Protein AF-A0A2G8KBY7-F1 (afdb_monomer)

Radius of gyration: 27.34 Å; Cα contacts (8 Å, |Δi|>4): 65; chains: 1; bounding box: 67×44×98 Å

Mean predicted aligned error: 14.02 Å

pLDDT: mean 73.35, std 23.33, range [25.12, 96.56]

Foldseek 3Di:
DPDAPCNLPPVCPPDDPVRLVPDPVNVVVVVVVVVLVVVLVVCVVPVVVNLVSLLVVLVVSVVSPDALVLLDDPQPCPPPPDDPDDPDPDDDDDDDDDDDDDDDPDDVPVCLPVPDRHPLSVVLVVCCVVCPPNCDPVNSVVSSVSSVVSSVSSSVSSVVVVVVVVVVVVVVVVVVVVVVVVVVVVVVVVVVVVVVPPD

InterPro domains:
  IPR000971 Globin [PF00042] (5-73)
  IPR000971 Globin [PS01033] (1-159)
  IPR009050 Globin-like superfamily [SSF46458] (5-74)
  IPR009050 Globin-like superfamily [SSF46458] (118-160)
  IPR012292 Globin/Protoglobin [G3DSA:1.10.490.10] (2-164)
  IPR013314 Globin, lamprey/hagfish type [PTHR46783] (9-62)
  IPR044399 Myoglobin-like, M family globin domain [cd01040] (5-154)

Sequence (199 aa):
MSEGAQDVFPKFKGKNPDELKKSIGVRSHGLRVLAALNSVVENLDDIECLVDMLQHIAHSHHPRGTSRKHFEVNVIHIKGAGWGGEKEVHAPSKTMGIFRSGRNRVTETFSFFAFHKDLGGVVIATFEEALGKKFTDDAKNAWAKAYGVILGVIKSEYENIEGNANEEKAEDAELAKEEAQTNGEVAKEAEAQKEGTEE

Secondary structure (DSSP, 8-state):
----TTTT-TTTTT--HHHHHH-HHHHHHHHHHHHHHHHHHHTTT-HHHHHHHHHHHHHHHGGGT--GGGG-------TT---S-----PPPP--------------TTSSTTTS-SSHHHHHHHHHHHHHGGGS-HHHHHHHHHHHHHHHHHHHHHHHHHHHHHHHHHHHHHHHHHHHHHHHHHHHHHHHHHHHTT--

Structure (mmCIF, N/CA/C/O backbone):
data_AF-A0A2G8KBY7-F1
#
_entry.id   AF-A0A2G8KBY7-F1
#
loop_
_atom_site.group_PDB
_atom_site.id
_atom_site.type_symbol
_atom_site.label_atom_id
_atom_site.label_alt_id
_atom_site.label_comp_id
_atom_site.label_asym_id
_atom_site.label_entity_id
_atom_site.label_seq_id
_atom_site.pdbx_PDB_ins_code
_atom_site.Cartn_x
_atom_site.Cartn_y
_atom_site.Cartn_z
_atom_site.occupancy
_atom_site.B_iso_or_equiv
_atom_site.auth_seq_id
_atom_site.auth_comp_id
_atom_site.auth_asym_id
_atom_site.auth_atom_id
_atom_site.pdbx_PDB_model_num
ATOM 1 N N . MET A 1 1 ? 22.589 1.901 6.810 1.00 28.31 1 MET A N 1
ATOM 2 C CA . MET A 1 1 ? 21.794 3.079 7.215 1.00 28.31 1 MET A CA 1
ATOM 3 C C . MET A 1 1 ? 20.354 2.611 7.269 1.00 28.31 1 MET A C 1
ATOM 5 O O . MET A 1 1 ? 19.938 1.999 6.298 1.00 28.31 1 MET A O 1
ATOM 9 N N . SER A 1 2 ? 19.638 2.748 8.385 1.00 34.84 2 SER A N 1
ATOM 10 C CA . SER A 1 2 ? 18.209 2.410 8.377 1.00 34.84 2 SER A CA 1
ATOM 11 C C . SER A 1 2 ? 17.481 3.494 7.583 1.00 34.84 2 SER A C 1
ATOM 13 O O . SER A 1 2 ? 17.391 4.622 8.066 1.00 34.84 2 SER A O 1
ATOM 15 N N . GLU A 1 3 ? 17.048 3.173 6.365 1.00 50.03 3 GLU A N 1
ATOM 16 C CA . GLU A 1 3 ? 16.181 4.028 5.545 1.00 50.03 3 GLU A CA 1
ATOM 17 C C . GLU A 1 3 ? 14.924 4.345 6.360 1.00 50.03 3 GLU A C 1
ATOM 19 O O . GLU A 1 3 ? 14.214 3.447 6.818 1.00 50.03 3 GLU A O 1
ATOM 24 N N . GLY A 1 4 ? 14.697 5.624 6.645 1.00 64.94 4 GLY A N 1
ATOM 25 C CA . GLY A 1 4 ? 13.501 6.056 7.351 1.00 64.94 4 GLY A CA 1
ATOM 26 C C . GLY A 1 4 ? 12.360 6.192 6.353 1.00 64.94 4 GLY A C 1
ATOM 27 O O . GLY A 1 4 ? 12.572 6.656 5.240 1.00 64.94 4 GLY A O 1
ATOM 28 N N . ALA A 1 5 ? 11.120 5.898 6.753 1.00 72.00 5 ALA A N 1
ATOM 29 C CA . ALA A 1 5 ? 9.947 6.057 5.882 1.00 72.00 5 ALA A CA 1
ATOM 30 C C . ALA A 1 5 ? 9.802 7.471 5.267 1.00 72.00 5 ALA A C 1
ATOM 32 O O . ALA A 1 5 ? 9.100 7.641 4.278 1.00 72.00 5 ALA A O 1
ATOM 33 N N . GLN A 1 6 ? 10.468 8.494 5.822 1.00 81.12 6 GLN A N 1
ATOM 34 C CA . GLN A 1 6 ? 10.520 9.846 5.253 1.00 81.12 6 GLN A CA 1
ATOM 35 C C . GLN A 1 6 ? 11.413 9.976 4.008 1.00 81.12 6 GLN A C 1
ATOM 37 O O . GLN A 1 6 ? 11.272 10.960 3.285 1.00 81.12 6 GLN A O 1
ATOM 42 N N . ASP A 1 7 ? 12.332 9.042 3.753 1.00 80.81 7 ASP A N 1
ATOM 43 C CA . ASP A 1 7 ? 13.311 9.149 2.665 1.00 80.81 7 ASP A CA 1
ATOM 44 C C . ASP A 1 7 ? 12.650 9.144 1.281 1.00 80.81 7 ASP A C 1
ATOM 46 O O . ASP A 1 7 ? 13.095 9.871 0.393 1.00 80.81 7 ASP A O 1
ATOM 50 N N . VAL A 1 8 ? 11.521 8.444 1.135 1.00 83.44 8 VAL A N 1
ATOM 51 C CA . VAL A 1 8 ? 10.691 8.449 -0.086 1.00 83.44 8 VAL A CA 1
ATOM 52 C C . VAL A 1 8 ? 9.753 9.661 -0.179 1.00 83.44 8 VAL A C 1
ATOM 54 O O . VAL A 1 8 ? 9.022 9.831 -1.153 1.00 83.44 8 VAL A O 1
ATOM 57 N N . PHE A 1 9 ? 9.780 10.554 0.816 1.00 86.81 9 PHE A N 1
ATOM 58 C CA . PHE A 1 9 ? 9.020 11.801 0.827 1.00 86.81 9 PHE A CA 1
ATOM 59 C C . PHE A 1 9 ? 9.952 13.013 0.971 1.00 86.81 9 PHE A C 1
ATOM 61 O O . PHE A 1 9 ? 10.079 13.575 2.065 1.00 86.81 9 PHE A O 1
ATOM 68 N N . PRO A 1 10 ? 10.526 13.527 -0.135 1.00 87.12 10 PRO A N 1
ATOM 69 C CA . PRO A 1 10 ? 11.472 14.646 -0.094 1.00 87.12 10 PRO A CA 1
ATOM 70 C C . PRO A 1 10 ? 10.958 15.880 0.664 1.00 87.12 10 PRO A C 1
ATOM 72 O O . PRO A 1 10 ? 11.711 16.553 1.358 1.00 87.12 10 PRO A O 1
ATOM 75 N N . LYS A 1 11 ? 9.646 16.155 0.598 1.00 86.38 11 LYS A N 1
ATOM 76 C CA . LYS A 1 11 ? 9.004 17.292 1.289 1.00 86.38 11 LYS A CA 1
ATOM 77 C C . LYS A 1 11 ? 8.912 17.134 2.812 1.00 86.38 11 LYS A C 1
ATOM 79 O O . LYS A 1 11 ? 8.564 18.104 3.496 1.00 86.38 11 LYS A O 1
ATOM 84 N N . PHE A 1 12 ? 9.116 15.927 3.333 1.00 86.31 12 PHE A N 1
ATOM 85 C CA . PHE A 1 12 ? 8.956 15.589 4.749 1.00 86.31 12 PHE A CA 1
ATOM 86 C C . PHE A 1 12 ? 10.270 15.200 5.419 1.00 86.31 12 PHE A C 1
ATOM 88 O O . PHE A 1 12 ? 10.330 15.229 6.644 1.00 86.31 12 PHE A O 1
ATOM 95 N N . LYS A 1 13 ? 11.308 14.901 4.633 1.00 86.44 13 LYS A N 1
ATOM 96 C CA . LYS A 1 13 ? 12.629 14.518 5.123 1.00 86.44 13 LYS A CA 1
ATOM 97 C C . LYS A 1 13 ? 13.181 15.531 6.130 1.00 86.44 13 LYS A C 1
ATOM 99 O O . LYS A 1 13 ? 13.256 16.725 5.847 1.00 86.44 13 LYS A O 1
ATOM 104 N N . GLY A 1 14 ? 13.561 15.033 7.305 1.00 86.00 14 GLY A N 1
ATOM 105 C CA . GLY A 1 14 ? 14.186 15.818 8.372 1.00 86.00 14 GLY A CA 1
ATOM 106 C C . GLY A 1 14 ? 13.215 16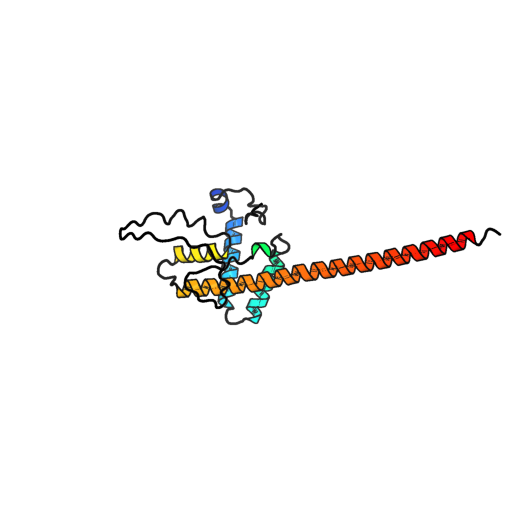.637 9.225 1.00 86.00 14 GLY A C 1
ATOM 107 O O . GLY A 1 14 ? 13.660 17.301 10.157 1.00 86.00 14 GLY A O 1
ATOM 108 N N . LYS A 1 15 ? 11.904 16.582 8.953 1.00 86.50 15 LYS A N 1
ATOM 109 C CA . LYS A 1 15 ? 10.897 17.237 9.797 1.00 86.50 15 LYS A CA 1
ATOM 110 C C . LYS A 1 15 ? 10.636 16.425 11.056 1.00 86.50 15 LYS A C 1
ATOM 112 O O . LYS A 1 15 ? 10.540 15.193 11.013 1.00 86.50 15 LYS A O 1
ATOM 117 N N . ASN A 1 16 ? 10.463 17.123 12.172 1.00 89.56 16 ASN A N 1
ATOM 118 C CA . ASN A 1 16 ? 10.108 16.498 13.440 1.00 89.56 16 ASN A CA 1
ATOM 119 C C . ASN A 1 16 ? 8.600 16.144 13.498 1.00 89.56 16 ASN A C 1
ATOM 121 O O . ASN A 1 16 ? 7.810 16.626 12.676 1.00 89.56 16 ASN A O 1
ATOM 125 N N . PRO A 1 17 ? 8.157 15.316 14.466 1.00 85.06 17 PRO A N 1
ATOM 126 C CA . PRO A 1 17 ? 6.760 14.887 14.559 1.00 85.06 17 PRO A CA 1
ATOM 127 C C . PRO A 1 17 ? 5.731 16.025 14.634 1.00 85.06 17 PRO A C 1
ATOM 129 O O . PRO A 1 17 ? 4.648 15.904 14.061 1.00 85.06 17 PRO A O 1
ATOM 132 N N . ASP A 1 18 ? 6.039 17.139 15.298 1.00 89.19 18 ASP A N 1
ATOM 133 C CA . ASP A 1 18 ? 5.090 18.246 15.468 1.00 89.19 18 ASP A CA 1
ATOM 134 C C . ASP A 1 18 ? 4.955 19.106 14.207 1.00 89.19 18 ASP A C 1
ATOM 136 O O . ASP A 1 18 ? 3.877 19.635 13.921 1.00 89.19 18 ASP A O 1
ATOM 140 N N . GLU A 1 19 ? 6.012 19.189 13.401 1.00 89.75 19 GLU A N 1
ATOM 141 C CA . GLU A 1 19 ? 5.961 19.779 12.061 1.00 89.75 19 GLU A CA 1
ATOM 142 C C . GLU A 1 19 ? 5.166 18.900 11.088 1.00 89.75 19 GLU A C 1
ATOM 144 O O . GLU A 1 19 ? 4.370 19.406 10.290 1.00 89.75 19 GLU A O 1
ATOM 149 N N . LEU A 1 20 ? 5.339 17.576 11.166 1.00 88.75 20 LEU A N 1
ATOM 150 C CA . LEU A 1 20 ? 4.628 16.622 10.312 1.00 88.75 20 LEU A CA 1
ATOM 151 C C . LEU A 1 20 ? 3.121 16.626 10.573 1.00 88.75 20 LEU A C 1
ATOM 153 O O . LEU A 1 20 ? 2.348 16.644 9.616 1.00 88.75 20 LEU A O 1
ATOM 157 N N . LYS A 1 21 ? 2.693 16.694 11.840 1.00 87.62 21 LYS A N 1
ATOM 158 C CA . LYS A 1 21 ? 1.266 16.784 12.214 1.00 87.62 21 LYS A CA 1
ATOM 159 C C . LYS A 1 21 ? 0.562 17.990 11.584 1.00 87.62 21 LYS A C 1
ATOM 161 O O . LYS A 1 21 ? -0.614 17.910 11.237 1.00 87.62 21 LYS A O 1
ATOM 166 N N . LYS A 1 22 ? 1.278 19.105 11.408 1.00 92.06 22 LYS A N 1
ATOM 167 C CA . LYS A 1 22 ? 0.746 20.344 10.811 1.00 92.06 22 LYS A CA 1
ATOM 168 C C . LYS A 1 22 ? 0.784 20.336 9.278 1.00 92.06 22 LYS A C 1
ATOM 170 O O . LYS A 1 22 ? 0.199 21.209 8.640 1.00 92.06 22 LYS A O 1
ATOM 175 N N . SER A 1 23 ? 1.451 19.359 8.665 1.00 91.44 23 SER A N 1
ATOM 176 C CA . SER A 1 23 ? 1.614 19.279 7.215 1.00 91.44 23 SER A CA 1
ATOM 177 C C . SER A 1 23 ? 0.318 18.857 6.520 1.00 91.44 23 SER A C 1
ATOM 179 O O . SER A 1 23 ? -0.149 17.724 6.651 1.00 91.44 23 SER A O 1
ATOM 181 N N . ILE A 1 24 ? -0.219 19.741 5.673 1.00 92.44 24 ILE A N 1
ATOM 182 C CA . ILE A 1 24 ? -1.325 19.410 4.756 1.00 92.44 24 ILE A CA 1
ATOM 183 C C . ILE A 1 24 ? -0.936 18.241 3.841 1.00 92.44 24 ILE A C 1
ATOM 185 O O . ILE A 1 24 ? -1.776 17.399 3.531 1.00 92.44 24 ILE A O 1
ATOM 189 N N . GLY A 1 25 ? 0.337 18.150 3.445 1.00 89.06 25 GLY A N 1
ATOM 190 C CA . GLY A 1 25 ? 0.832 17.065 2.600 1.00 89.06 25 GLY A CA 1
ATOM 191 C C . GLY A 1 25 ? 0.743 15.699 3.282 1.00 89.06 25 GLY A C 1
ATOM 192 O O . GLY A 1 25 ? 0.255 14.755 2.665 1.00 89.06 25 GLY A O 1
ATOM 193 N N . VAL A 1 26 ? 1.148 15.612 4.555 1.00 88.56 26 VAL A N 1
ATOM 194 C CA . VAL A 1 26 ? 1.052 14.372 5.348 1.00 88.56 26 VAL A CA 1
ATOM 195 C C . VAL A 1 26 ? -0.413 13.993 5.534 1.00 88.56 26 VAL A C 1
ATOM 197 O O . VAL A 1 26 ? -0.786 12.862 5.247 1.00 88.56 26 VAL A O 1
ATOM 200 N N . ARG A 1 27 ? -1.269 14.956 5.900 1.00 90.62 27 ARG A N 1
ATOM 201 C CA . ARG A 1 27 ? -2.717 14.730 6.037 1.00 90.62 27 ARG A CA 1
ATOM 202 C C . ARG A 1 27 ? -3.359 14.223 4.745 1.00 90.62 27 ARG A C 1
ATOM 204 O O . ARG A 1 27 ? -4.123 13.267 4.770 1.00 90.62 27 ARG A O 1
ATOM 211 N N . SER A 1 28 ? -3.027 14.839 3.614 1.00 92.38 28 SER A N 1
ATOM 212 C CA . SER A 1 28 ? -3.586 14.469 2.307 1.00 92.38 28 SER A CA 1
ATOM 213 C C . SER A 1 28 ? -3.072 13.116 1.818 1.00 92.38 28 SER A C 1
ATOM 215 O O . SER A 1 28 ? -3.768 12.423 1.082 1.00 92.38 28 SER A O 1
ATOM 217 N N . HIS A 1 29 ? -1.841 12.738 2.169 1.00 90.38 29 HIS A N 1
ATOM 218 C CA . HIS A 1 29 ? -1.334 11.397 1.891 1.00 90.38 29 HIS A CA 1
ATOM 219 C C . HIS A 1 29 ? -1.993 10.357 2.805 1.00 90.38 29 HIS A C 1
ATOM 221 O O . HIS A 1 29 ? -2.492 9.361 2.301 1.00 90.38 29 HIS A O 1
ATOM 227 N N . GLY A 1 30 ? -2.103 10.632 4.109 1.00 90.50 30 GLY A N 1
ATOM 228 C CA . GLY A 1 30 ? -2.796 9.760 5.060 1.00 90.50 30 GLY A CA 1
ATOM 229 C C . GLY A 1 30 ? -4.254 9.497 4.674 1.00 90.50 30 GLY A C 1
ATOM 230 O O . GLY A 1 30 ? -4.698 8.355 4.715 1.00 90.50 30 GLY A O 1
ATOM 231 N N . LEU A 1 31 ? -4.976 10.518 4.195 1.00 92.19 31 LEU A N 1
ATOM 232 C CA . LEU A 1 31 ? -6.333 10.339 3.670 1.00 92.19 31 LEU A CA 1
ATOM 233 C C . LEU A 1 31 ? -6.368 9.393 2.459 1.00 92.19 31 LEU A C 1
ATOM 235 O O . LEU A 1 31 ? -7.232 8.525 2.392 1.00 92.19 31 LEU A O 1
ATOM 239 N N . ARG A 1 32 ? -5.418 9.529 1.524 1.00 93.06 32 ARG A N 1
ATOM 240 C CA . ARG A 1 32 ? -5.305 8.631 0.361 1.00 93.06 32 ARG A CA 1
ATOM 241 C C . ARG A 1 32 ? -4.997 7.192 0.772 1.00 93.06 32 ARG A C 1
ATOM 243 O O . ARG A 1 32 ? -5.553 6.278 0.181 1.00 93.06 32 ARG A O 1
ATOM 250 N N . VAL A 1 33 ? -4.169 6.996 1.799 1.00 91.69 33 VAL A N 1
ATOM 251 C CA . VAL A 1 33 ? -3.878 5.664 2.353 1.00 91.69 33 VAL A CA 1
ATOM 252 C C . VAL A 1 33 ? -5.137 5.030 2.946 1.00 91.69 33 VAL A C 1
ATOM 254 O O . VAL A 1 33 ? -5.450 3.890 2.621 1.00 91.69 33 VAL A O 1
ATOM 257 N N . LEU A 1 34 ? -5.896 5.762 3.768 1.00 92.75 34 LEU A N 1
ATOM 258 C CA . LEU A 1 34 ? -7.137 5.237 4.350 1.00 92.75 34 LEU A CA 1
ATOM 259 C C . LEU A 1 34 ? -8.211 4.960 3.288 1.00 92.75 34 LEU A C 1
ATOM 261 O O . LEU A 1 34 ? -8.914 3.962 3.394 1.00 92.75 34 LEU A O 1
ATOM 265 N N . ALA A 1 35 ? -8.307 5.792 2.248 1.00 94.25 35 ALA A N 1
ATOM 266 C CA . ALA A 1 35 ? -9.213 5.549 1.125 1.00 94.25 35 ALA A CA 1
ATOM 267 C C . ALA A 1 35 ? -8.832 4.287 0.327 1.00 94.25 35 ALA A C 1
ATOM 269 O O . ALA A 1 35 ? -9.705 3.506 -0.047 1.00 94.25 35 ALA A O 1
ATOM 270 N N . ALA A 1 36 ? -7.535 4.049 0.115 1.00 92.44 36 ALA A N 1
ATOM 271 C CA . ALA A 1 36 ? -7.060 2.820 -0.516 1.00 92.44 36 ALA A CA 1
ATOM 272 C C . ALA A 1 36 ? -7.371 1.583 0.346 1.00 92.44 36 ALA A C 1
ATOM 274 O O . ALA A 1 36 ? -7.858 0.585 -0.174 1.00 92.44 36 ALA A O 1
ATOM 275 N N . LEU A 1 37 ? -7.173 1.659 1.668 1.00 93.56 37 LEU A N 1
ATOM 276 C CA . LEU A 1 37 ? -7.557 0.577 2.585 1.00 93.56 37 LEU A CA 1
ATOM 277 C C . LEU A 1 37 ? -9.069 0.320 2.580 1.00 93.56 37 LEU A C 1
ATOM 279 O O . LEU A 1 37 ? -9.480 -0.835 2.621 1.00 93.56 37 LEU A O 1
ATOM 283 N N . ASN A 1 38 ? -9.889 1.370 2.492 1.00 94.94 38 ASN A N 1
ATOM 284 C CA . ASN A 1 38 ? -11.334 1.223 2.325 1.00 94.94 38 ASN A CA 1
ATOM 285 C C . ASN A 1 38 ? -11.669 0.463 1.037 1.00 94.94 38 ASN A C 1
ATOM 287 O O . ASN A 1 38 ? -12.443 -0.484 1.079 1.00 94.94 38 ASN A O 1
ATOM 291 N N . SER A 1 39 ? -11.013 0.819 -0.070 1.00 94.50 39 SER A N 1
ATOM 292 C CA . SER A 1 39 ? -11.208 0.144 -1.359 1.00 94.50 39 SER A CA 1
ATOM 293 C C . SER A 1 39 ? -10.824 -1.337 -1.278 1.00 94.50 39 SER A C 1
ATOM 295 O O . SER A 1 39 ? -11.521 -2.180 -1.825 1.00 94.50 39 SER A O 1
ATOM 297 N N . VAL A 1 40 ? -9.762 -1.689 -0.544 1.00 93.38 40 VAL A N 1
ATOM 298 C CA . VAL A 1 40 ? -9.413 -3.102 -0.310 1.00 93.38 40 VAL A CA 1
ATOM 299 C C . VAL A 1 40 ? -10.528 -3.838 0.430 1.00 93.38 40 VAL A C 1
ATOM 301 O O . VAL A 1 40 ? -10.886 -4.939 0.031 1.00 93.38 40 VAL A O 1
ATOM 304 N N . VAL A 1 41 ? -11.084 -3.242 1.489 1.00 95.12 41 VAL A N 1
ATOM 305 C CA . VAL A 1 41 ? -12.182 -3.853 2.259 1.00 95.12 41 VAL A CA 1
ATOM 306 C C . VAL A 1 41 ? -13.439 -4.029 1.402 1.00 95.12 41 VAL A C 1
ATOM 308 O O . VAL A 1 41 ? -14.101 -5.058 1.509 1.00 95.12 41 VAL A O 1
ATOM 311 N N . GLU A 1 42 ? -13.751 -3.053 0.550 1.00 95.88 42 GLU A N 1
ATOM 312 C CA . GLU A 1 42 ? -14.914 -3.075 -0.349 1.00 95.88 42 GLU A CA 1
ATOM 313 C C . GLU A 1 42 ? -14.812 -4.117 -1.469 1.00 95.88 42 GLU A C 1
ATOM 315 O O . GLU A 1 42 ? -15.843 -4.482 -2.014 1.00 95.88 42 GLU A O 1
ATOM 320 N N . ASN A 1 43 ? -13.609 -4.604 -1.788 1.00 96.38 43 ASN A N 1
ATOM 321 C CA . ASN A 1 43 ? -13.368 -5.565 -2.871 1.00 96.38 43 ASN A CA 1
ATOM 322 C C . ASN A 1 43 ? -12.848 -6.922 -2.354 1.00 96.38 43 ASN A C 1
ATOM 324 O O . ASN A 1 43 ? -12.201 -7.662 -3.088 1.00 96.38 43 ASN A O 1
ATOM 328 N N . LEU A 1 44 ? -13.083 -7.273 -1.082 1.00 95.25 44 LEU A N 1
ATOM 329 C CA . LEU A 1 44 ? -12.630 -8.563 -0.529 1.00 95.25 44 LEU A CA 1
ATOM 330 C C . LEU A 1 44 ? -13.314 -9.784 -1.170 1.00 95.25 44 LEU A C 1
ATOM 332 O O . LEU A 1 44 ? -12.799 -10.896 -1.048 1.00 95.25 44 LEU A O 1
ATOM 336 N N . ASP A 1 45 ? -14.467 -9.593 -1.807 1.00 96.06 45 ASP A N 1
ATOM 337 C CA . ASP A 1 45 ? -15.237 -10.609 -2.527 1.00 96.06 45 ASP A CA 1
ATOM 338 C C . ASP A 1 45 ? -14.945 -10.656 -4.038 1.00 96.06 45 ASP A C 1
ATOM 340 O O . ASP A 1 45 ? -15.251 -11.665 -4.673 1.00 96.06 45 ASP A O 1
ATOM 344 N N . ASP A 1 46 ? -14.287 -9.634 -4.592 1.00 96.56 46 ASP A N 1
ATOM 345 C CA . ASP A 1 46 ? -13.809 -9.586 -5.977 1.00 96.56 46 ASP A CA 1
ATOM 346 C C . ASP A 1 46 ? -12.274 -9.643 -6.019 1.00 96.56 46 ASP A C 1
ATOM 348 O O . ASP A 1 46 ? -11.563 -8.636 -6.050 1.00 96.56 46 ASP A O 1
ATOM 352 N N . ILE A 1 47 ? -11.750 -10.871 -5.988 1.00 94.19 47 ILE A N 1
ATOM 353 C CA . ILE A 1 47 ? -10.308 -11.131 -5.890 1.00 94.19 47 ILE A CA 1
ATOM 354 C C . ILE A 1 47 ? -9.555 -10.616 -7.124 1.00 94.19 47 ILE A C 1
ATOM 356 O O . ILE A 1 47 ? -8.440 -10.118 -6.979 1.00 94.19 47 ILE A O 1
ATOM 360 N N . GLU A 1 48 ? -10.134 -10.727 -8.321 1.00 95.25 48 GLU A N 1
ATOM 361 C CA . GLU A 1 48 ? -9.482 -10.277 -9.557 1.00 95.25 48 GLU A CA 1
ATOM 362 C C . GLU A 1 48 ? -9.327 -8.754 -9.554 1.00 95.25 48 GLU A C 1
ATOM 364 O O . GLU A 1 48 ? -8.223 -8.247 -9.771 1.00 95.25 48 GLU A O 1
ATOM 369 N N . CYS A 1 49 ? -10.396 -8.029 -9.200 1.00 94.81 49 CYS A N 1
ATOM 370 C CA . CYS A 1 49 ? -10.345 -6.578 -9.044 1.00 94.81 49 CYS A CA 1
ATOM 371 C C . CYS A 1 49 ? -9.370 -6.155 -7.935 1.00 94.81 49 CYS A C 1
ATOM 373 O O . CYS A 1 49 ? -8.582 -5.219 -8.108 1.00 94.81 49 CYS A O 1
ATOM 375 N N . LEU A 1 50 ? -9.376 -6.864 -6.801 1.00 94.88 50 LEU A N 1
ATOM 376 C CA . LEU A 1 50 ? -8.471 -6.585 -5.691 1.00 94.88 50 LEU A CA 1
ATOM 377 C C . LEU A 1 50 ? -7.001 -6.736 -6.102 1.00 94.88 50 LEU A C 1
ATOM 379 O O . LEU A 1 50 ? -6.187 -5.874 -5.765 1.00 94.88 50 LEU A O 1
ATOM 383 N N . VAL A 1 51 ? -6.648 -7.807 -6.816 1.00 96.31 51 VAL A N 1
ATOM 384 C CA . VAL A 1 51 ? -5.272 -8.040 -7.278 1.00 96.31 51 VAL A CA 1
ATOM 385 C C . VAL A 1 51 ? -4.833 -6.942 -8.246 1.00 96.31 51 VAL A C 1
ATOM 387 O O . VAL A 1 51 ? -3.790 -6.335 -7.998 1.00 96.31 51 VAL A O 1
ATOM 390 N N . ASP A 1 52 ? -5.636 -6.618 -9.263 1.00 95.81 52 ASP A N 1
ATOM 391 C CA . ASP A 1 52 ? -5.321 -5.558 -10.238 1.00 95.81 52 ASP A CA 1
ATOM 392 C C . ASP A 1 52 ? -5.104 -4.195 -9.554 1.00 95.81 52 ASP A C 1
ATOM 394 O O . ASP A 1 52 ? -4.098 -3.510 -9.770 1.00 95.81 52 ASP A O 1
ATOM 398 N N . MET A 1 53 ? -5.983 -3.832 -8.615 1.00 95.50 53 MET A N 1
ATOM 399 C CA . MET A 1 53 ? -5.847 -2.601 -7.836 1.00 95.50 53 MET A CA 1
ATOM 400 C C . MET A 1 53 ? -4.548 -2.573 -7.013 1.00 95.50 53 MET A C 1
ATOM 402 O O . MET A 1 53 ? -3.871 -1.541 -6.943 1.00 95.50 53 MET A O 1
ATOM 406 N N . LEU A 1 54 ? -4.184 -3.686 -6.371 1.00 95.06 54 LEU A N 1
ATOM 407 C CA . LEU A 1 54 ? -2.955 -3.789 -5.580 1.00 95.06 54 LEU A CA 1
ATOM 408 C C . LEU A 1 54 ? -1.699 -3.731 -6.463 1.00 95.06 54 LEU A C 1
ATOM 410 O O . LEU A 1 54 ? -0.724 -3.072 -6.090 1.00 95.06 54 LEU A O 1
ATOM 414 N N . GLN A 1 55 ? -1.729 -4.336 -7.650 1.00 95.56 55 GLN A N 1
ATOM 415 C CA . GLN A 1 55 ? -0.657 -4.210 -8.641 1.00 95.56 55 GLN A CA 1
ATOM 416 C C . GLN A 1 55 ? -0.516 -2.758 -9.114 1.00 95.56 55 GLN A C 1
ATOM 418 O O . GLN A 1 55 ? 0.589 -2.208 -9.149 1.00 95.56 55 GLN A O 1
ATOM 423 N N . HIS A 1 56 ? -1.630 -2.064 -9.355 1.00 94.69 56 HIS A N 1
ATOM 424 C CA . HIS A 1 56 ? -1.613 -0.642 -9.693 1.00 94.69 56 HIS A CA 1
ATOM 425 C C . HIS A 1 56 ? -0.973 0.223 -8.588 1.00 94.69 56 HIS A C 1
ATOM 427 O O . HIS A 1 56 ? -0.268 1.204 -8.866 1.00 94.69 56 HIS A O 1
ATOM 433 N N . ILE A 1 57 ? -1.154 -0.139 -7.313 1.00 92.69 57 ILE A N 1
ATOM 434 C CA . ILE A 1 57 ? -0.451 0.520 -6.204 1.00 92.69 57 ILE A CA 1
ATOM 435 C C . ILE A 1 57 ? 1.064 0.342 -6.356 1.00 92.69 57 ILE A C 1
ATOM 437 O O . ILE A 1 57 ? 1.771 1.347 -6.257 1.00 92.69 57 ILE A O 1
ATOM 441 N N . ALA A 1 58 ? 1.566 -0.861 -6.649 1.00 92.38 58 ALA A N 1
ATOM 442 C CA . ALA A 1 58 ? 2.993 -1.086 -6.896 1.00 92.38 58 ALA A CA 1
ATOM 443 C C . ALA A 1 58 ? 3.520 -0.231 -8.062 1.00 92.38 58 ALA A C 1
ATOM 445 O O . ALA A 1 58 ? 4.439 0.567 -7.853 1.00 92.38 58 ALA A O 1
ATOM 446 N N . HIS A 1 59 ? 2.877 -0.284 -9.234 1.00 92.56 59 HIS A N 1
ATOM 447 C CA . HIS A 1 59 ? 3.275 0.503 -10.410 1.00 92.56 59 HIS A CA 1
ATOM 448 C C . HIS A 1 59 ? 3.259 2.008 -10.160 1.00 92.56 59 HIS A C 1
ATOM 450 O O . HIS A 1 59 ? 4.137 2.731 -10.625 1.00 92.56 59 HIS A O 1
ATOM 456 N N . SER A 1 60 ? 2.278 2.512 -9.412 1.00 90.19 60 SER A N 1
ATOM 457 C CA . SER A 1 60 ? 2.220 3.942 -9.123 1.00 90.19 60 SER A CA 1
ATOM 458 C C . SER A 1 60 ? 3.298 4.372 -8.122 1.00 90.19 60 SER A C 1
ATOM 460 O O . SER A 1 60 ? 3.774 5.508 -8.187 1.00 90.19 60 SER A O 1
ATOM 462 N N . HIS A 1 61 ? 3.689 3.502 -7.188 1.00 89.94 61 HIS A N 1
ATOM 463 C CA . HIS 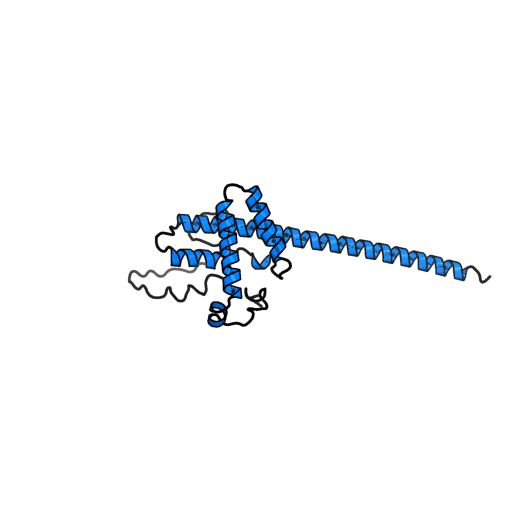A 1 61 ? 4.657 3.821 -6.140 1.00 89.94 61 HIS A CA 1
ATOM 464 C C . HIS A 1 61 ? 6.107 3.640 -6.599 1.00 89.94 61 HIS A C 1
ATOM 466 O O . HIS A 1 61 ? 6.939 4.470 -6.235 1.00 89.94 61 HIS A O 1
ATOM 472 N N . HIS A 1 62 ? 6.399 2.663 -7.460 1.00 89.62 62 HIS A N 1
ATOM 473 C CA . HIS A 1 62 ? 7.760 2.365 -7.914 1.00 89.62 62 HIS A CA 1
ATOM 474 C C . HIS A 1 62 ? 8.515 3.597 -8.471 1.00 89.62 62 HIS A C 1
ATOM 476 O O . HIS A 1 62 ? 9.605 3.897 -7.975 1.00 89.62 62 HIS A O 1
ATOM 482 N N . PRO A 1 63 ? 7.933 4.434 -9.361 1.00 87.62 63 PRO A N 1
ATOM 483 C CA . PRO A 1 63 ? 8.596 5.647 -9.859 1.00 87.62 63 PRO A CA 1
ATOM 484 C C . PRO A 1 63 ? 8.891 6.708 -8.787 1.00 87.62 63 PRO A C 1
ATOM 486 O O . PRO A 1 63 ? 9.623 7.662 -9.040 1.00 87.62 63 PRO A O 1
ATOM 489 N N . ARG A 1 64 ? 8.299 6.592 -7.592 1.00 85.12 64 ARG A N 1
ATOM 490 C CA . ARG A 1 64 ? 8.459 7.541 -6.476 1.00 85.12 64 ARG A CA 1
ATOM 491 C C . ARG A 1 64 ? 9.588 7.137 -5.523 1.00 85.12 64 ARG A C 1
ATOM 493 O O . ARG A 1 64 ? 9.754 7.777 -4.488 1.00 85.12 64 ARG A O 1
ATOM 500 N N . GLY A 1 65 ? 10.362 6.109 -5.875 1.00 82.69 65 GLY A N 1
ATOM 501 C CA . GLY A 1 65 ? 11.542 5.670 -5.130 1.00 82.69 65 GLY A CA 1
ATOM 502 C C . GLY A 1 65 ? 11.252 4.668 -4.014 1.00 82.69 65 GLY A C 1
ATOM 503 O O . GLY A 1 65 ? 12.158 4.332 -3.254 1.00 82.69 65 GLY A O 1
ATOM 504 N N . THR A 1 66 ? 10.018 4.170 -3.903 1.00 84.25 66 THR A N 1
ATOM 505 C CA . THR A 1 66 ? 9.747 2.985 -3.087 1.00 84.25 66 THR A CA 1
ATOM 506 C C . THR A 1 66 ? 10.242 1.742 -3.816 1.00 84.25 66 THR A C 1
ATOM 508 O O . THR A 1 66 ? 10.261 1.673 -5.040 1.00 84.25 66 THR A O 1
ATOM 511 N N . SER A 1 67 ? 10.628 0.742 -3.045 1.00 82.25 67 SER A N 1
ATOM 512 C CA . SER A 1 67 ? 11.187 -0.519 -3.527 1.00 82.25 67 SER A CA 1
ATOM 513 C C . SER A 1 67 ? 10.583 -1.672 -2.746 1.00 82.25 67 SER A C 1
ATOM 515 O O . SER A 1 67 ? 9.990 -1.454 -1.683 1.00 82.25 67 SER A O 1
ATOM 517 N N . ARG A 1 68 ? 10.822 -2.902 -3.205 1.00 82.12 68 ARG A N 1
ATOM 518 C CA . ARG A 1 68 ? 10.424 -4.131 -2.504 1.00 82.12 68 ARG A CA 1
ATOM 519 C C . ARG A 1 68 ? 10.754 -4.112 -1.002 1.00 82.12 68 ARG A C 1
ATOM 521 O O . ARG A 1 68 ? 9.957 -4.568 -0.188 1.00 82.12 68 ARG A O 1
ATOM 528 N N . LYS A 1 69 ? 11.897 -3.525 -0.619 1.00 78.50 69 LYS A N 1
ATOM 529 C CA . LYS A 1 69 ? 12.366 -3.426 0.779 1.00 78.50 69 LYS A CA 1
ATOM 530 C C . LYS A 1 69 ? 11.433 -2.618 1.685 1.00 78.50 69 LYS A C 1
ATOM 532 O O . LYS A 1 69 ? 11.357 -2.886 2.877 1.00 78.50 69 LYS A O 1
ATOM 537 N N . HIS A 1 70 ? 10.695 -1.660 1.127 1.00 76.88 70 HIS A N 1
ATOM 538 C CA . HIS A 1 70 ? 9.734 -0.842 1.873 1.00 76.88 70 HIS A CA 1
ATOM 539 C C . HIS A 1 70 ? 8.466 -1.616 2.258 1.00 76.88 70 HIS A C 1
ATOM 541 O O . HIS A 1 70 ? 7.730 -1.187 3.144 1.00 76.88 70 HIS A O 1
ATOM 547 N N . PHE A 1 71 ? 8.223 -2.752 1.602 1.00 74.50 71 PHE A N 1
ATOM 548 C CA . PHE A 1 71 ? 7.089 -3.642 1.838 1.00 74.50 71 PHE A CA 1
ATOM 549 C C . PHE A 1 71 ? 7.538 -4.983 2.434 1.00 74.50 71 PHE A C 1
ATOM 551 O O . PHE A 1 71 ? 6.771 -5.947 2.440 1.00 74.50 71 PHE A O 1
ATOM 558 N N . GLU A 1 72 ? 8.780 -5.077 2.928 1.00 67.88 72 GLU A N 1
ATOM 559 C CA . GLU A 1 72 ? 9.253 -6.290 3.586 1.00 67.88 72 GLU A CA 1
ATOM 560 C C . GLU A 1 72 ? 8.433 -6.555 4.853 1.00 67.88 72 GLU A C 1
ATOM 562 O O . GLU A 1 72 ? 8.446 -5.805 5.830 1.00 67.88 72 GLU A O 1
ATOM 567 N N . VAL A 1 73 ? 7.691 -7.659 4.801 1.00 55.75 73 VAL A N 1
ATOM 568 C CA . VAL A 1 73 ? 6.858 -8.151 5.888 1.00 55.75 73 VAL A CA 1
ATOM 569 C C . VAL A 1 73 ? 7.774 -8.633 7.013 1.00 55.75 73 VAL A C 1
ATOM 571 O O . VAL A 1 73 ? 8.311 -9.739 6.956 1.00 55.75 73 VAL A O 1
ATOM 574 N N . ASN A 1 74 ? 7.911 -7.856 8.086 1.00 52.28 74 ASN A N 1
ATOM 575 C CA . ASN A 1 74 ? 8.176 -8.476 9.378 1.00 52.28 74 ASN A CA 1
ATOM 576 C C . ASN A 1 74 ? 6.856 -9.127 9.771 1.00 52.28 74 ASN A C 1
ATOM 578 O O . ASN A 1 74 ? 5.919 -8.410 10.109 1.00 52.28 74 ASN A O 1
ATOM 582 N N . VAL A 1 75 ? 6.746 -10.454 9.628 1.00 45.44 75 VAL A N 1
ATOM 583 C CA . VAL A 1 75 ? 5.533 -11.212 9.977 1.00 45.44 75 VAL A CA 1
ATOM 584 C C . VAL A 1 75 ? 5.009 -10.661 11.292 1.00 45.44 75 VAL A C 1
ATOM 586 O O . VAL A 1 75 ? 5.706 -10.764 12.307 1.00 45.44 75 VAL A O 1
ATOM 589 N N . ILE A 1 76 ? 3.827 -10.033 11.247 1.00 51.25 76 ILE A N 1
ATOM 590 C CA . ILE A 1 76 ? 3.158 -9.503 12.430 1.00 51.25 76 ILE A CA 1
ATOM 591 C C . ILE A 1 76 ? 2.859 -10.727 13.289 1.00 51.25 76 ILE A C 1
ATOM 593 O O . ILE A 1 76 ? 1.861 -11.418 13.096 1.00 51.25 76 ILE A O 1
ATOM 597 N N . HIS A 1 77 ? 3.787 -11.053 14.186 1.00 41.66 77 HIS A N 1
ATOM 598 C CA . HIS A 1 77 ? 3.655 -12.146 15.131 1.00 41.66 77 HIS A CA 1
ATOM 599 C C . HIS A 1 77 ? 2.617 -11.720 16.164 1.00 41.66 77 HIS A C 1
ATOM 601 O O . HIS A 1 77 ? 2.950 -11.249 17.252 1.00 41.66 77 HIS A O 1
ATOM 607 N N . ILE A 1 78 ? 1.338 -11.871 15.823 1.00 46.44 78 ILE A N 1
ATOM 608 C CA . ILE A 1 78 ? 0.283 -11.865 16.826 1.00 46.44 78 ILE A CA 1
ATOM 609 C C . ILE A 1 78 ? 0.379 -13.215 17.532 1.00 46.44 78 ILE A C 1
ATOM 611 O O . ILE A 1 78 ? 0.118 -14.264 16.938 1.00 46.44 78 ILE A O 1
ATOM 615 N N . LYS A 1 79 ? 0.830 -13.200 18.792 1.00 39.88 79 LYS A N 1
ATOM 616 C CA . LYS A 1 79 ? 0.893 -14.403 19.634 1.00 39.88 79 LYS A CA 1
ATOM 617 C C . LYS A 1 79 ? -0.459 -15.126 19.572 1.00 39.88 79 LYS A C 1
ATOM 619 O O . LYS A 1 79 ? -1.459 -14.572 20.010 1.00 39.88 79 LYS A O 1
ATOM 624 N N . GLY A 1 80 ? -0.467 -16.352 19.042 1.00 39.62 80 GLY A N 1
ATOM 625 C CA . GLY A 1 80 ? -1.652 -17.217 18.982 1.00 39.62 80 GLY A CA 1
ATOM 626 C C . GLY A 1 80 ? -2.243 -17.452 17.587 1.00 39.62 80 GLY A C 1
ATOM 627 O O . GLY A 1 80 ? -3.076 -18.343 17.441 1.00 39.62 80 GLY A O 1
ATOM 628 N N . ALA A 1 81 ? -1.801 -16.737 16.548 1.00 41.59 81 ALA A N 1
ATOM 629 C CA . ALA A 1 81 ? -2.183 -17.053 15.173 1.00 41.59 81 ALA A CA 1
ATOM 630 C C . ALA A 1 81 ? -1.308 -18.204 14.649 1.00 41.59 81 ALA A C 1
ATOM 632 O O . ALA A 1 81 ? -0.220 -17.978 14.127 1.00 41.59 81 ALA A O 1
ATOM 633 N N . GLY A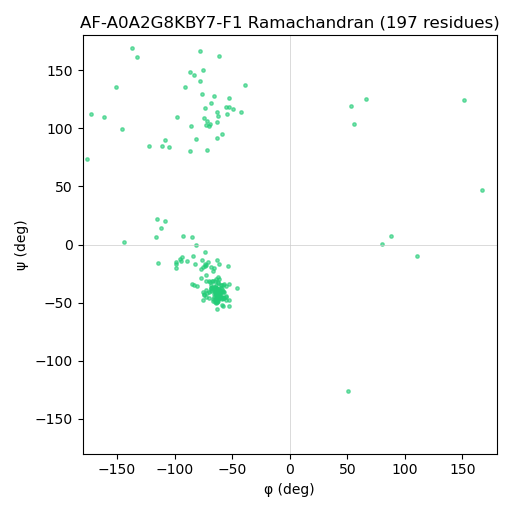 1 82 ? -1.764 -19.446 14.828 1.00 33.94 82 GLY A N 1
ATOM 634 C CA . GLY A 1 82 ? -1.117 -20.635 14.274 1.00 33.94 82 GLY A CA 1
ATOM 635 C C . GLY A 1 82 ? -1.031 -20.563 12.749 1.00 33.94 82 GLY A C 1
ATOM 636 O O . GLY A 1 82 ? -1.977 -20.913 12.050 1.00 33.94 82 GLY A O 1
ATOM 637 N N . TRP A 1 83 ? 0.107 -20.098 12.244 1.00 33.84 83 TRP A N 1
ATOM 638 C CA . TRP A 1 83 ? 0.529 -20.276 10.861 1.00 33.84 83 TRP A CA 1
ATOM 639 C C . TRP A 1 83 ? 1.488 -21.467 10.835 1.00 33.84 83 TRP A C 1
ATOM 641 O O . TRP A 1 83 ? 2.578 -21.409 11.398 1.00 33.84 83 TRP A O 1
ATOM 651 N N . GLY A 1 84 ? 1.041 -22.578 10.244 1.00 35.44 84 GLY A N 1
ATOM 652 C CA . GLY A 1 84 ? 1.827 -23.801 10.106 1.00 35.44 84 GLY A CA 1
ATOM 653 C C . GLY A 1 84 ? 3.053 -23.557 9.231 1.00 35.44 84 GLY A C 1
ATOM 654 O O . GLY A 1 84 ? 2.936 -23.418 8.018 1.00 35.44 84 GLY A O 1
ATOM 655 N N . GLY A 1 85 ? 4.219 -23.474 9.865 1.00 33.31 85 GLY A N 1
ATOM 656 C CA . GLY A 1 85 ? 5.493 -23.211 9.205 1.00 33.31 85 GLY A CA 1
ATOM 657 C C . GLY A 1 85 ? 6.585 -22.853 10.206 1.00 33.31 85 GLY A C 1
ATOM 658 O O . GLY A 1 85 ? 7.287 -21.863 10.023 1.00 33.31 85 GLY A O 1
ATOM 659 N N . GLU A 1 86 ? 6.706 -23.617 11.294 1.00 35.38 86 GLU A N 1
ATOM 660 C CA . GLU A 1 86 ? 7.811 -23.477 12.243 1.00 35.38 86 GLU A CA 1
ATOM 661 C C . GLU A 1 86 ? 9.144 -23.786 11.545 1.00 35.38 86 GLU A C 1
ATOM 663 O O . GLU A 1 86 ? 9.460 -24.930 11.223 1.00 35.38 86 GLU A O 1
ATOM 668 N N . LYS A 1 87 ? 9.975 -22.760 11.356 1.00 35.62 87 LYS A N 1
ATOM 669 C CA . LYS A 1 87 ? 11.419 -22.923 11.525 1.00 35.62 87 LYS A CA 1
ATOM 670 C C . LYS A 1 87 ? 11.795 -22.186 12.798 1.00 35.62 87 LYS A C 1
ATOM 672 O O . LYS A 1 87 ? 12.064 -20.988 12.781 1.00 35.62 87 LYS A O 1
ATOM 677 N N . GLU A 1 88 ? 11.749 -22.917 13.909 1.00 30.69 88 GLU A N 1
ATOM 678 C CA . GLU A 1 88 ? 12.318 -22.490 15.183 1.00 30.69 88 GLU A CA 1
ATOM 679 C C . GLU A 1 88 ? 13.793 -22.129 14.984 1.00 30.69 88 GLU A C 1
ATOM 681 O O . GLU A 1 88 ? 14.639 -22.990 14.739 1.00 30.69 88 GLU A O 1
ATOM 686 N N . VAL A 1 89 ? 14.127 -20.850 15.128 1.00 35.62 89 VAL A N 1
ATOM 687 C CA . VAL A 1 89 ? 15.514 -20.447 15.350 1.00 35.62 89 VAL A CA 1
ATOM 688 C C . VAL A 1 89 ? 15.746 -20.556 16.854 1.00 35.62 89 VAL A C 1
ATOM 690 O O . VAL A 1 89 ? 15.262 -19.736 17.631 1.00 35.62 89 VAL A O 1
ATOM 693 N N . HIS A 1 90 ? 16.415 -21.632 17.269 1.00 27.81 90 HIS A N 1
ATOM 694 C CA . HIS A 1 90 ? 16.751 -21.922 18.663 1.00 27.81 90 HIS A CA 1
ATOM 695 C C . HIS A 1 90 ? 17.474 -20.738 19.330 1.00 27.81 90 HIS A C 1
ATOM 697 O O . HIS A 1 90 ? 18.594 -20.390 18.955 1.00 27.81 90 HIS A O 1
ATOM 703 N N . ALA A 1 91 ? 16.869 -20.166 20.373 1.00 28.12 91 ALA A N 1
ATOM 704 C CA . ALA A 1 91 ? 17.570 -19.323 21.337 1.00 28.12 91 ALA A CA 1
ATOM 705 C C . ALA A 1 91 ? 18.091 -20.199 22.494 1.00 28.12 91 ALA A C 1
ATOM 707 O O . ALA A 1 91 ? 17.351 -21.057 22.986 1.00 28.12 91 ALA A O 1
ATOM 708 N N . PRO A 1 92 ? 19.344 -20.025 22.954 1.00 29.78 92 PRO A N 1
ATOM 709 C CA . PRO A 1 92 ? 19.910 -20.882 23.985 1.00 29.78 92 PRO A CA 1
ATOM 710 C C . PRO A 1 92 ? 19.219 -20.657 25.336 1.00 29.78 92 PRO A C 1
ATOM 712 O O . PRO A 1 92 ? 19.211 -19.562 25.896 1.00 29.78 92 PRO A O 1
ATOM 715 N N . SER A 1 93 ? 18.665 -21.747 25.860 1.00 31.38 93 SER A N 1
ATOM 716 C CA . SER A 1 93 ? 18.075 -21.872 27.191 1.00 31.38 93 SER A CA 1
ATOM 717 C C . SER A 1 93 ? 19.121 -21.713 28.295 1.00 31.38 93 SER A C 1
ATOM 719 O O . SER A 1 93 ? 20.097 -22.464 28.307 1.00 31.38 93 SER A O 1
ATOM 721 N N . LYS A 1 94 ? 18.864 -20.819 29.266 1.00 33.56 94 LYS A N 1
ATOM 722 C CA . LYS A 1 94 ? 19.235 -21.008 30.683 1.00 33.56 94 LYS A CA 1
ATOM 723 C C . LYS A 1 94 ? 18.194 -20.383 31.633 1.00 33.56 94 LYS A C 1
ATOM 725 O O . LYS A 1 94 ? 18.188 -19.186 31.882 1.00 33.56 94 LYS A O 1
ATOM 730 N N . THR A 1 95 ? 17.331 -21.260 32.140 1.00 34.72 95 THR A N 1
ATOM 731 C CA . THR A 1 95 ? 16.981 -21.475 33.561 1.00 34.72 95 THR A CA 1
ATOM 732 C C . THR A 1 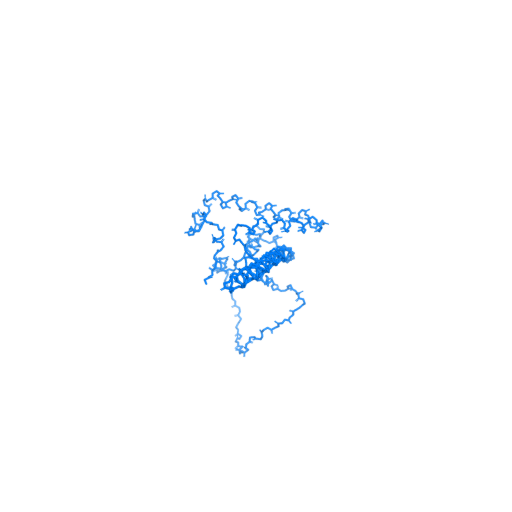95 ? 16.458 -20.318 34.441 1.00 34.72 95 THR A C 1
ATOM 734 O O . THR A 1 95 ? 17.218 -19.546 35.008 1.00 34.72 95 THR A O 1
ATOM 737 N N . MET A 1 96 ? 15.135 -20.364 34.660 1.00 28.39 96 MET A N 1
ATOM 738 C CA . MET A 1 96 ? 14.385 -20.388 35.938 1.00 28.39 96 MET A CA 1
ATOM 739 C C . MET A 1 96 ? 14.622 -19.325 37.035 1.00 28.39 96 MET A C 1
ATOM 741 O O . MET A 1 96 ? 15.640 -19.313 37.719 1.00 28.39 96 MET A O 1
ATOM 745 N N . GLY A 1 97 ? 13.545 -18.593 37.351 1.00 27.48 97 GLY A N 1
ATOM 746 C CA . GLY A 1 97 ? 13.320 -17.903 38.625 1.00 27.48 97 GLY A CA 1
ATOM 747 C C . GLY A 1 97 ? 11.835 -17.563 38.807 1.00 27.48 97 GLY A C 1
ATOM 748 O O . GLY A 1 97 ? 11.292 -16.731 38.089 1.00 27.48 97 GLY A O 1
ATOM 749 N N . ILE A 1 98 ? 11.168 -18.245 39.740 1.00 37.19 98 ILE A N 1
ATOM 750 C CA . ILE A 1 98 ? 9.752 -18.082 40.108 1.00 37.19 98 ILE A CA 1
ATOM 751 C C . ILE A 1 98 ? 9.582 -16.818 40.970 1.00 37.19 98 ILE A C 1
ATOM 753 O O . ILE A 1 98 ? 10.237 -16.718 42.005 1.00 37.19 98 ILE A O 1
ATOM 757 N N . PHE A 1 99 ? 8.641 -15.918 40.642 1.00 26.25 99 PHE A N 1
ATOM 758 C CA . PHE A 1 99 ? 8.045 -15.012 41.640 1.00 26.25 99 PHE A CA 1
ATOM 759 C C . PHE A 1 99 ? 6.601 -14.592 41.296 1.00 26.25 99 PHE A C 1
ATOM 761 O O . PHE A 1 99 ? 6.274 -14.284 40.153 1.00 26.25 99 PHE A O 1
ATOM 768 N N . ARG A 1 100 ? 5.729 -14.617 42.315 1.00 29.64 100 ARG A N 1
ATOM 769 C CA . ARG A 1 100 ? 4.280 -14.327 42.281 1.00 29.64 100 ARG A CA 1
ATOM 770 C C . ARG A 1 100 ? 3.980 -12.829 42.445 1.00 29.64 100 ARG A C 1
ATOM 772 O O . ARG A 1 100 ? 4.583 -12.182 43.287 1.00 29.64 100 ARG A O 1
ATOM 779 N N . SER A 1 101 ? 2.880 -12.412 41.804 1.00 30.50 101 SER A N 1
ATOM 780 C CA . SER A 1 101 ? 1.878 -11.415 42.243 1.00 30.50 101 SER A CA 1
ATOM 781 C C . SER A 1 101 ? 2.274 -9.937 42.390 1.00 30.50 101 SER A C 1
ATOM 783 O O . SER A 1 101 ? 3.056 -9.573 43.258 1.00 30.50 101 SER A O 1
ATOM 785 N N . GLY A 1 102 ? 1.530 -9.061 41.700 1.00 27.53 102 GLY A N 1
ATOM 786 C CA . GLY A 1 102 ? 1.332 -7.671 42.129 1.00 27.53 102 GLY A CA 1
ATOM 787 C C . GLY A 1 102 ? 1.091 -6.679 40.992 1.00 27.53 102 GLY A C 1
ATOM 788 O O . GLY A 1 102 ? 1.902 -6.564 40.086 1.00 27.53 102 GLY A O 1
ATOM 789 N N . ARG A 1 103 ? -0.032 -5.954 41.062 1.00 37.06 103 ARG A N 1
ATOM 790 C CA . ARG A 1 103 ? -0.403 -4.789 40.236 1.00 37.06 103 ARG A CA 1
ATOM 791 C C . ARG A 1 103 ? 0.783 -3.852 39.941 1.00 37.06 103 ARG A C 1
ATOM 793 O O . ARG A 1 103 ? 1.450 -3.438 40.879 1.00 37.06 103 ARG A O 1
ATOM 800 N N . ASN A 1 104 ? 0.905 -3.376 38.699 1.00 30.11 104 ASN A N 1
ATOM 801 C CA . ASN A 1 104 ? 0.731 -1.949 38.394 1.00 30.11 104 ASN A CA 1
ATOM 802 C C . ASN A 1 104 ? 0.742 -1.669 36.883 1.00 30.11 104 ASN A C 1
ATOM 804 O O . ASN A 1 104 ? 1.740 -1.779 36.184 1.00 30.11 104 ASN A O 1
ATOM 808 N N . ARG A 1 105 ? -0.437 -1.258 36.427 1.00 44.53 105 ARG A N 1
ATOM 809 C CA . ARG A 1 105 ? -0.740 -0.544 35.193 1.00 44.53 105 ARG A CA 1
ATOM 810 C C . ARG A 1 105 ? -0.190 0.874 35.352 1.00 44.53 105 ARG A C 1
ATOM 812 O O . ARG A 1 105 ? -0.837 1.588 36.093 1.00 44.53 105 ARG A O 1
ATOM 819 N N . VAL A 1 106 ? 0.961 1.224 34.763 1.00 34.19 106 VAL A N 1
ATOM 820 C CA . VAL A 1 106 ? 1.279 2.503 34.065 1.00 34.19 106 VAL A CA 1
ATOM 821 C C . VAL A 1 106 ? 2.709 2.409 33.469 1.00 34.19 106 VAL A C 1
ATOM 823 O O . VAL A 1 106 ? 3.639 3.011 33.990 1.00 34.19 106 VAL A O 1
ATOM 826 N N . THR A 1 107 ? 2.930 1.652 32.389 1.00 29.67 107 THR A N 1
ATOM 827 C CA . THR A 1 107 ? 4.151 1.796 31.546 1.00 29.67 107 THR A CA 1
ATOM 828 C C . THR A 1 107 ? 3.899 1.579 30.045 1.00 29.67 107 THR A C 1
ATOM 830 O O . THR A 1 107 ? 4.819 1.703 29.240 1.00 29.67 107 THR A O 1
ATOM 833 N N . GLU A 1 108 ? 2.655 1.326 29.622 1.00 32.53 108 GLU A N 1
ATOM 834 C CA . GLU A 1 108 ? 2.326 0.986 28.225 1.00 32.53 108 GLU A CA 1
ATOM 835 C C . GLU A 1 108 ? 2.381 2.159 27.234 1.00 32.53 108 GLU A C 1
ATOM 837 O O . GLU A 1 108 ? 2.292 1.947 26.031 1.00 32.53 108 GLU A O 1
ATOM 842 N N . THR A 1 109 ? 2.585 3.397 27.684 1.00 33.78 109 THR A N 1
ATOM 843 C CA . THR A 1 109 ? 2.609 4.560 26.783 1.00 33.78 109 THR A CA 1
ATOM 844 C C . THR A 1 109 ? 3.950 4.776 26.079 1.00 33.78 109 THR A C 1
ATOM 846 O O . THR A 1 109 ? 3.993 5.462 25.063 1.00 33.78 109 THR A O 1
ATOM 849 N N . PHE A 1 110 ? 5.043 4.162 26.549 1.00 25.12 110 PHE A N 1
ATOM 850 C CA . PHE A 1 110 ? 6.376 4.342 25.949 1.00 25.12 110 PHE A CA 1
ATOM 851 C C . PHE A 1 110 ? 6.766 3.266 24.916 1.00 25.12 110 PHE A C 1
ATOM 853 O O . PHE A 1 110 ? 7.716 3.471 24.166 1.00 25.12 110 PHE A O 1
ATOM 860 N N . SER A 1 111 ? 6.024 2.152 24.819 1.00 31.88 111 SER A N 1
ATOM 861 C CA . SER A 1 111 ? 6.239 1.122 23.777 1.00 31.88 111 SER A CA 1
ATOM 862 C C . SER A 1 111 ? 5.453 1.363 22.484 1.00 31.88 111 SER A C 1
ATOM 864 O O . SER A 1 111 ? 5.790 0.775 21.458 1.00 31.88 111 SER A O 1
ATOM 866 N N . PHE A 1 112 ? 4.466 2.264 22.496 1.00 31.33 112 PHE A N 1
ATOM 867 C CA . PHE A 1 112 ? 3.612 2.559 21.338 1.00 31.33 112 PHE A CA 1
ATOM 868 C C . PHE A 1 112 ? 4.397 3.110 20.130 1.00 31.33 112 PHE A C 1
ATOM 870 O O . PHE A 1 112 ? 4.045 2.861 18.983 1.00 31.33 112 PHE A O 1
ATOM 877 N N . PHE A 1 113 ? 5.515 3.805 20.373 1.00 28.41 113 PHE A N 1
ATOM 878 C CA . PHE A 1 113 ? 6.350 4.393 19.316 1.00 28.41 113 PHE A CA 1
ATOM 879 C C . PHE A 1 113 ? 7.513 3.505 18.843 1.00 28.41 113 PHE A C 1
ATOM 881 O O . PHE A 1 113 ? 8.142 3.822 17.837 1.00 28.41 113 PHE A O 1
ATOM 888 N N . ALA A 1 114 ? 7.814 2.402 19.538 1.00 30.16 114 ALA A N 1
ATOM 889 C CA . ALA A 1 114 ? 8.983 1.565 19.245 1.00 30.16 114 ALA A CA 1
ATOM 890 C C . ALA A 1 114 ? 8.662 0.311 18.409 1.00 30.16 114 ALA A C 1
ATOM 892 O O . ALA A 1 114 ? 9.579 -0.311 17.871 1.00 30.16 114 ALA A O 1
ATOM 893 N N . PHE A 1 115 ? 7.382 -0.069 18.298 1.00 28.75 115 PHE A N 1
ATOM 894 C CA . PHE A 1 115 ? 6.984 -1.365 17.735 1.00 28.75 115 PHE A CA 1
ATOM 895 C C . PHE A 1 115 ? 6.550 -1.329 16.260 1.00 28.75 115 PHE A C 1
ATOM 897 O O . PHE A 1 115 ? 6.550 -2.366 15.603 1.00 28.75 115 PHE A O 1
ATOM 904 N N . HIS A 1 116 ? 6.234 -0.161 15.696 1.00 43.47 116 HIS A N 1
ATOM 905 C CA . HIS A 1 116 ? 5.712 -0.074 14.329 1.00 43.47 116 HIS A CA 1
ATOM 906 C C . HIS A 1 116 ? 6.773 0.439 13.362 1.00 43.47 116 HIS A C 1
ATOM 908 O O . HIS A 1 116 ? 6.869 1.630 13.077 1.00 43.47 116 HIS A O 1
ATOM 914 N N . LYS A 1 117 ? 7.608 -0.488 12.884 1.00 60.94 117 LYS A N 1
ATOM 915 C CA . LYS A 1 117 ? 8.608 -0.209 11.843 1.00 60.94 117 LYS A CA 1
ATOM 916 C C . LYS A 1 117 ? 7.994 -0.106 10.441 1.00 60.94 117 LYS A C 1
ATOM 918 O O . LYS A 1 117 ? 8.658 0.389 9.538 1.00 60.94 117 LYS A O 1
ATOM 923 N N . ASP A 1 118 ? 6.747 -0.539 10.275 1.00 73.56 118 ASP A N 1
ATOM 924 C CA . ASP A 1 118 ? 6.016 -0.580 9.009 1.00 73.56 118 ASP A CA 1
ATOM 925 C C . ASP A 1 118 ? 4.592 -0.003 9.143 1.00 73.56 118 ASP A C 1
ATOM 927 O O . ASP A 1 118 ? 4.044 0.137 10.242 1.00 73.56 118 ASP A O 1
ATOM 931 N N . LEU A 1 119 ? 3.994 0.355 8.002 1.00 79.44 119 LEU A N 1
ATOM 932 C CA . LEU A 1 119 ? 2.670 0.979 7.921 1.00 79.44 119 LEU A CA 1
ATOM 933 C C . LEU A 1 119 ? 1.548 0.074 8.466 1.00 79.44 119 LEU A C 1
ATOM 935 O O . LEU A 1 119 ? 0.595 0.586 9.054 1.00 79.44 119 LEU A O 1
ATOM 939 N N . GLY A 1 120 ? 1.659 -1.248 8.323 1.00 81.12 120 GLY A N 1
ATOM 940 C CA . GLY A 1 120 ? 0.643 -2.202 8.780 1.00 81.12 120 GLY A CA 1
ATOM 941 C C . GLY A 1 120 ? 0.503 -2.213 10.285 1.00 81.12 120 GLY A C 1
ATOM 942 O O . GLY A 1 120 ? -0.605 -2.109 10.814 1.00 81.12 120 GLY A O 1
ATOM 943 N N . GLY A 1 121 ? 1.641 -2.240 10.974 1.00 81.94 121 GLY A N 1
ATOM 944 C CA . GLY A 1 121 ? 1.686 -2.085 12.417 1.00 81.94 121 GLY A CA 1
ATOM 945 C C . GLY A 1 121 ? 1.002 -0.796 12.888 1.00 81.94 121 GLY A C 1
ATOM 946 O O . GLY A 1 121 ? 0.167 -0.845 13.791 1.00 81.94 121 GLY A O 1
ATOM 947 N N . VAL A 1 122 ? 1.309 0.342 12.250 1.00 83.94 122 VAL A N 1
ATOM 948 C CA . VAL A 1 122 ? 0.712 1.644 12.605 1.00 83.94 122 VAL A CA 1
ATOM 949 C C . VAL A 1 122 ? -0.809 1.626 12.435 1.00 83.94 122 VAL A C 1
ATOM 951 O O . VAL A 1 122 ? -1.524 2.128 13.303 1.00 83.94 122 VAL A O 1
ATOM 954 N N . VAL A 1 123 ? -1.320 1.044 11.347 1.00 85.94 123 VAL A N 1
ATOM 955 C CA . VAL A 1 123 ? -2.769 0.952 11.093 1.00 85.94 123 VAL A CA 1
ATOM 956 C C . VAL A 1 123 ? -3.463 0.118 12.171 1.00 85.94 123 VAL A C 1
ATOM 958 O O . VAL A 1 123 ? -4.445 0.579 12.754 1.00 85.94 123 VAL A O 1
ATOM 961 N N . ILE A 1 124 ? -2.932 -1.068 12.492 1.00 88.25 124 ILE A N 1
ATOM 962 C CA . ILE A 1 124 ? -3.507 -1.949 13.522 1.00 88.25 124 ILE A CA 1
ATOM 963 C C . ILE A 1 124 ? -3.524 -1.256 14.888 1.00 88.25 124 ILE A C 1
ATOM 965 O O . ILE A 1 124 ? -4.552 -1.272 15.564 1.00 88.25 124 ILE A O 1
ATOM 969 N N . ALA A 1 125 ? -2.428 -0.606 15.281 1.00 85.62 125 ALA A N 1
ATOM 970 C CA . ALA A 1 125 ? -2.363 0.112 16.553 1.00 85.62 125 ALA A CA 1
ATOM 971 C C . ALA A 1 125 ? -3.316 1.308 16.611 1.00 85.62 125 ALA A C 1
ATOM 973 O O . ALA A 1 125 ? -3.947 1.543 17.639 1.00 85.62 125 ALA A O 1
ATOM 974 N N . THR A 1 126 ? -3.481 2.020 15.494 1.00 89.38 126 THR A N 1
ATOM 975 C CA . THR A 1 126 ? -4.455 3.114 15.385 1.00 89.38 126 THR A CA 1
ATOM 976 C C . THR A 1 126 ? -5.880 2.597 15.593 1.00 89.38 126 THR A C 1
ATOM 978 O O . THR A 1 126 ? -6.673 3.223 16.297 1.00 89.38 126 THR A O 1
ATOM 981 N N . PHE A 1 127 ? -6.222 1.439 15.022 1.00 91.25 127 PHE A N 1
ATOM 982 C CA . PHE A 1 127 ? -7.531 0.816 15.235 1.00 91.25 127 PHE A CA 1
ATOM 983 C C . PHE A 1 127 ? -7.708 0.314 16.663 1.00 91.25 127 PHE A C 1
ATOM 985 O O . PHE A 1 127 ? -8.783 0.488 17.231 1.00 91.25 127 PHE A O 1
ATOM 992 N N . GLU A 1 128 ? -6.669 -0.255 17.270 1.00 90.88 128 GLU A N 1
ATOM 993 C CA . GLU A 1 128 ? -6.703 -0.670 18.671 1.00 90.88 128 GLU A CA 1
ATOM 994 C C . GLU A 1 128 ? -6.945 0.508 19.620 1.00 90.88 128 GLU A C 1
ATOM 996 O O . GLU A 1 128 ? -7.798 0.409 20.503 1.00 90.88 128 GLU A O 1
ATOM 1001 N N . GLU A 1 129 ? -6.276 1.641 19.401 1.00 90.75 129 GLU A N 1
ATOM 1002 C CA . GLU A 1 129 ? -6.505 2.866 20.170 1.00 90.75 129 GLU A CA 1
ATOM 1003 C C . GLU A 1 129 ? -7.933 3.403 19.971 1.00 90.75 129 GLU A C 1
ATOM 1005 O O . GLU A 1 129 ? -8.622 3.720 20.943 1.00 90.75 129 GLU A O 1
ATOM 1010 N N . ALA A 1 130 ? -8.405 3.467 18.722 1.00 93.31 130 ALA A N 1
ATOM 1011 C CA . ALA A 1 130 ? -9.698 4.064 18.384 1.00 93.31 130 ALA A CA 1
ATOM 1012 C C . ALA A 1 130 ? -10.905 3.207 18.804 1.00 93.31 130 ALA A C 1
ATOM 1014 O O . ALA A 1 130 ? -11.936 3.735 19.228 1.00 93.31 130 ALA A O 1
ATOM 1015 N N . LEU A 1 131 ? -10.810 1.885 18.662 1.00 94.06 131 LEU A N 1
ATOM 1016 C CA . LEU A 1 131 ? -11.919 0.955 18.894 1.00 94.06 131 LEU A CA 1
ATOM 1017 C C . LEU A 1 131 ? -11.860 0.306 20.284 1.00 94.06 131 LEU A C 1
ATOM 1019 O O . LEU A 1 131 ? -12.882 -0.190 20.778 1.00 94.06 131 LEU A O 1
ATOM 1023 N N . GLY A 1 132 ? -10.687 0.299 20.925 1.00 93.19 132 GLY A N 1
ATOM 1024 C CA . GLY A 1 132 ? -10.459 -0.314 22.227 1.00 93.19 132 GLY A CA 1
ATOM 1025 C C . GLY A 1 132 ? -10.976 -1.750 22.274 1.00 93.19 132 GLY A C 1
ATOM 1026 O O . GLY A 1 132 ? -10.692 -2.574 21.411 1.00 93.19 132 GLY A O 1
ATOM 1027 N N . LYS A 1 133 ? -11.830 -2.044 23.260 1.00 93.31 133 LYS A N 1
ATOM 1028 C CA . LYS A 1 133 ? -12.400 -3.388 23.475 1.00 93.31 133 LYS A CA 1
ATOM 1029 C C . LYS A 1 133 ? -13.256 -3.922 22.318 1.00 93.31 133 LYS A C 1
ATOM 1031 O O . LYS A 1 133 ? -13.541 -5.114 22.304 1.00 93.31 133 LYS A O 1
ATOM 1036 N N . LYS A 1 134 ? -13.710 -3.068 21.392 1.00 95.38 134 LYS A N 1
ATOM 1037 C CA . LYS A 1 134 ? -14.486 -3.508 20.221 1.00 95.38 134 LYS A CA 1
ATOM 1038 C C . LYS A 1 134 ? -13.601 -4.138 19.144 1.00 95.38 134 LYS A C 1
ATOM 1040 O O . LYS A 1 134 ? -14.116 -4.891 18.325 1.00 95.38 134 LYS A O 1
ATOM 1045 N N . PHE A 1 135 ? -12.298 -3.851 19.147 1.00 94.88 135 PHE A N 1
ATOM 1046 C CA . PHE A 1 135 ? -11.340 -4.497 18.257 1.00 94.88 135 PHE A CA 1
ATOM 1047 C C . PHE A 1 135 ? -10.855 -5.794 18.894 1.00 94.88 135 PHE A C 1
ATOM 1049 O O . PHE A 1 135 ? -9.824 -5.845 19.564 1.00 94.88 135 PHE A O 1
ATOM 1056 N N . THR A 1 136 ? -11.689 -6.822 18.754 1.00 94.62 136 THR A N 1
ATOM 1057 C CA . THR A 1 136 ? -11.451 -8.154 19.311 1.00 94.62 136 THR A CA 1
ATOM 1058 C C . THR A 1 136 ? -10.183 -8.780 18.735 1.00 94.62 136 THR A C 1
ATOM 1060 O O . THR A 1 136 ? -9.704 -8.382 17.672 1.00 94.62 136 THR A O 1
ATOM 1063 N N . ASP A 1 137 ? -9.659 -9.804 19.406 1.00 89.12 137 ASP A N 1
ATOM 1064 C CA . ASP A 1 137 ? -8.487 -10.535 18.914 1.00 89.12 137 ASP A CA 1
ATOM 1065 C C . ASP A 1 137 ? -8.745 -11.168 17.536 1.00 89.12 137 ASP A C 1
ATOM 1067 O O . ASP A 1 137 ? -7.872 -11.145 16.671 1.00 89.12 137 ASP A O 1
ATOM 1071 N N . ASP A 1 138 ? -9.972 -11.631 17.279 1.00 91.38 138 ASP A N 1
ATOM 1072 C CA . ASP A 1 138 ? -10.381 -12.128 15.961 1.00 91.38 138 ASP A CA 1
ATOM 1073 C C . ASP A 1 138 ? -10.310 -11.037 14.888 1.00 91.38 138 ASP A C 1
ATOM 1075 O O . ASP A 1 138 ? -9.778 -11.272 13.802 1.00 91.38 138 ASP A O 1
ATOM 1079 N N . ALA A 1 139 ? -10.783 -9.824 15.194 1.00 91.88 139 ALA A N 1
ATOM 1080 C CA . ALA A 1 139 ? -10.708 -8.698 14.270 1.00 91.88 139 ALA A CA 1
ATOM 1081 C C . ALA A 1 139 ? -9.251 -8.280 14.015 1.00 91.88 139 ALA A C 1
ATOM 1083 O O . ALA A 1 139 ? -8.871 -8.067 12.864 1.00 91.88 139 ALA A O 1
ATOM 1084 N N . LYS A 1 140 ? -8.408 -8.232 15.055 1.00 87.81 140 LYS A N 1
ATOM 1085 C CA . LYS A 1 140 ? -6.964 -7.968 14.924 1.00 87.81 140 LYS A CA 1
ATOM 1086 C C . LYS A 1 140 ? -6.287 -8.993 14.016 1.00 87.81 140 LYS A C 1
ATOM 1088 O O . LYS A 1 140 ? -5.544 -8.621 13.109 1.00 87.81 140 LYS A O 1
ATOM 1093 N N . ASN A 1 141 ? -6.588 -10.274 14.221 1.00 85.81 141 ASN A N 1
ATOM 1094 C CA . ASN A 1 141 ? -6.064 -11.369 13.408 1.00 85.81 141 ASN A CA 1
ATOM 1095 C C . ASN A 1 141 ? -6.545 -11.291 11.953 1.00 85.81 141 ASN A C 1
ATOM 1097 O O . ASN A 1 141 ? -5.754 -11.520 11.038 1.00 85.81 141 ASN A O 1
ATOM 1101 N N . ALA A 1 142 ? -7.815 -10.953 11.720 1.00 89.81 142 ALA A N 1
ATOM 1102 C CA . ALA A 1 142 ? -8.356 -10.766 10.375 1.00 89.81 142 ALA A CA 1
ATOM 1103 C C . ALA A 1 142 ? -7.665 -9.605 9.642 1.00 89.81 142 ALA A C 1
ATOM 1105 O O . ALA A 1 142 ? -7.238 -9.771 8.501 1.00 89.81 142 ALA A O 1
ATOM 1106 N N . TRP A 1 143 ? -7.466 -8.468 10.313 1.00 91.06 143 TRP A N 1
ATOM 1107 C CA . TRP A 1 143 ? -6.748 -7.324 9.747 1.00 91.06 143 TRP A CA 1
ATOM 1108 C C . TRP A 1 143 ? -5.277 -7.626 9.466 1.00 91.06 143 TRP A C 1
ATOM 1110 O O . TRP A 1 143 ? -4.775 -7.240 8.413 1.00 91.06 143 TRP A O 1
ATOM 1120 N N . ALA A 1 144 ? -4.594 -8.362 10.345 1.00 85.12 144 ALA A N 1
ATOM 1121 C CA . ALA A 1 144 ? -3.221 -8.797 10.094 1.00 85.12 144 ALA A CA 1
ATOM 1122 C C . ALA A 1 144 ? -3.122 -9.705 8.857 1.00 85.12 144 ALA A C 1
ATOM 1124 O O . ALA A 1 144 ? -2.207 -9.544 8.051 1.00 85.12 144 ALA A O 1
ATOM 1125 N N . LYS A 1 145 ? -4.086 -10.618 8.666 1.00 85.00 145 LYS A N 1
ATOM 1126 C CA . LYS A 1 145 ? -4.168 -11.459 7.462 1.00 85.00 145 LYS A CA 1
ATOM 1127 C C . LYS A 1 145 ? -4.425 -10.628 6.207 1.00 85.00 145 LYS A C 1
ATOM 1129 O O . LYS A 1 145 ? -3.687 -10.778 5.238 1.00 85.00 145 LYS A O 1
ATOM 1134 N N . ALA A 1 146 ? -5.420 -9.742 6.236 1.00 89.12 146 ALA A N 1
ATOM 1135 C CA . ALA A 1 146 ? -5.740 -8.867 5.110 1.00 89.12 146 ALA A CA 1
ATOM 1136 C C . ALA A 1 146 ? -4.528 -8.013 4.712 1.00 89.12 146 ALA A C 1
ATOM 1138 O O . ALA A 1 146 ? -4.149 -7.973 3.545 1.00 89.12 146 ALA A O 1
ATOM 1139 N N . TYR A 1 147 ? -3.847 -7.412 5.689 1.00 87.75 147 TYR A N 1
ATOM 1140 C CA . TYR A 1 147 ? -2.641 -6.629 5.433 1.00 87.75 147 TYR A CA 1
ATOM 1141 C C . TYR A 1 147 ? -1.483 -7.481 4.894 1.00 87.75 147 TYR A C 1
ATOM 1143 O O . TYR A 1 147 ? -0.748 -7.039 4.014 1.00 87.75 147 TYR A O 1
ATOM 1151 N N . GLY A 1 148 ? -1.346 -8.723 5.367 1.00 86.31 148 GLY A N 1
ATOM 1152 C CA . GLY A 1 148 ? -0.389 -9.687 4.823 1.00 86.31 148 GLY A CA 1
ATOM 1153 C C . GLY A 1 148 ? -0.625 -9.991 3.341 1.00 86.31 148 GLY A C 1
ATOM 1154 O O . GLY A 1 148 ? 0.337 -10.037 2.578 1.00 86.31 148 GLY A O 1
ATOM 1155 N N . VAL A 1 149 ? -1.886 -10.130 2.916 1.00 89.44 149 VAL A N 1
ATOM 1156 C CA . VAL A 1 149 ? -2.250 -10.309 1.498 1.00 89.44 149 VAL A CA 1
ATOM 1157 C C . VAL A 1 149 ? -1.903 -9.062 0.682 1.00 89.44 149 VAL A C 1
ATOM 1159 O O . VAL A 1 149 ? -1.239 -9.188 -0.344 1.00 89.44 149 VAL A O 1
ATOM 1162 N N . ILE A 1 150 ? -2.272 -7.868 1.164 1.00 90.69 150 ILE A N 1
ATOM 1163 C CA . ILE A 1 150 ? -1.940 -6.582 0.521 1.00 90.69 150 ILE A CA 1
ATOM 1164 C C . ILE A 1 150 ? -0.433 -6.485 0.256 1.00 90.69 150 ILE A C 1
ATOM 1166 O O . ILE A 1 150 ? -0.012 -6.231 -0.872 1.00 90.69 150 ILE A O 1
ATOM 1170 N N . LEU A 1 151 ? 0.385 -6.706 1.291 1.00 88.62 151 LEU A N 1
ATOM 1171 C CA . LEU A 1 151 ? 1.841 -6.649 1.165 1.00 88.62 151 LEU A CA 1
ATOM 1172 C C . LEU A 1 151 ? 2.385 -7.752 0.258 1.00 88.62 151 LEU A C 1
ATOM 1174 O O . LEU A 1 151 ? 3.322 -7.495 -0.489 1.00 88.62 151 LEU A O 1
ATOM 1178 N N . GLY A 1 152 ? 1.812 -8.957 0.311 1.00 88.31 152 GLY A N 1
ATOM 1179 C CA . GLY A 1 152 ? 2.207 -10.079 -0.538 1.00 88.31 152 GLY A CA 1
ATOM 1180 C C . GLY A 1 152 ? 2.062 -9.757 -2.022 1.00 88.31 152 GLY A C 1
ATOM 1181 O O . GLY A 1 152 ? 3.040 -9.865 -2.756 1.00 88.31 152 GLY A O 1
ATOM 1182 N N . VAL A 1 153 ? 0.883 -9.286 -2.440 1.00 92.88 153 VAL A N 1
ATOM 1183 C CA . VAL A 1 153 ? 0.610 -8.928 -3.843 1.00 92.88 153 VAL A CA 1
ATOM 1184 C C . VAL A 1 153 ? 1.499 -7.774 -4.296 1.00 92.88 153 VAL A C 1
ATOM 1186 O O . VAL A 1 153 ? 2.171 -7.887 -5.317 1.00 92.88 153 VAL A O 1
ATOM 1189 N N . ILE A 1 154 ? 1.570 -6.690 -3.512 1.00 91.25 154 ILE A N 1
ATOM 1190 C CA . ILE A 1 154 ? 2.410 -5.530 -3.849 1.00 91.25 154 ILE A CA 1
ATOM 1191 C C . ILE A 1 154 ? 3.873 -5.957 -3.988 1.00 91.25 154 ILE A C 1
ATOM 1193 O O . ILE A 1 154 ? 4.535 -5.574 -4.947 1.00 91.25 154 ILE A O 1
ATOM 1197 N N . LYS A 1 155 ? 4.389 -6.757 -3.051 1.00 89.81 155 LYS A N 1
ATOM 1198 C CA . LYS A 1 155 ? 5.778 -7.224 -3.073 1.00 89.81 155 LYS A CA 1
ATOM 1199 C C . LYS A 1 155 ? 6.070 -8.080 -4.306 1.00 89.81 155 LYS A C 1
ATOM 1201 O O . LYS A 1 155 ? 7.094 -7.843 -4.941 1.00 89.81 155 LYS A O 1
ATOM 1206 N N . SER A 1 156 ? 5.203 -9.038 -4.633 1.00 90.69 156 SER A N 1
ATOM 1207 C CA . SER A 1 156 ? 5.350 -9.854 -5.842 1.00 90.69 156 SER A CA 1
ATOM 1208 C C . SER A 1 156 ? 5.335 -8.995 -7.105 1.00 90.69 156 SER A C 1
ATOM 1210 O O . SER A 1 156 ? 6.132 -9.227 -8.006 1.00 90.69 156 SER A O 1
ATOM 1212 N N . GLU A 1 157 ? 4.523 -7.940 -7.142 1.00 94.69 157 GLU A N 1
ATOM 1213 C CA . GLU A 1 157 ? 4.522 -7.022 -8.281 1.00 94.69 157 GLU A CA 1
ATOM 1214 C C . GLU A 1 157 ? 5.815 -6.198 -8.380 1.00 94.69 157 GLU A C 1
ATOM 1216 O O . GLU A 1 157 ? 6.342 -6.002 -9.469 1.00 94.69 157 GLU A O 1
ATOM 1221 N N . TYR A 1 158 ? 6.405 -5.775 -7.256 1.00 91.31 158 TYR A N 1
ATOM 1222 C CA . TYR A 1 158 ? 7.749 -5.179 -7.278 1.00 91.31 158 TYR A CA 1
ATOM 1223 C C . TYR A 1 158 ? 8.806 -6.146 -7.818 1.00 91.31 158 TYR A C 1
ATOM 1225 O O . TYR A 1 158 ? 9.687 -5.711 -8.553 1.00 91.31 158 TYR A O 1
ATOM 1233 N N . GLU A 1 159 ? 8.731 -7.431 -7.461 1.00 90.56 159 GLU A N 1
ATOM 1234 C CA . GLU A 1 159 ? 9.641 -8.460 -7.982 1.00 90.56 159 GLU A CA 1
ATOM 1235 C C . GLU A 1 159 ? 9.501 -8.595 -9.509 1.00 90.56 159 GLU A C 1
ATOM 1237 O O . GLU A 1 159 ? 10.518 -8.665 -10.196 1.00 90.56 159 GLU A O 1
ATOM 1242 N N . ASN A 1 160 ? 8.277 -8.515 -10.046 1.00 92.81 160 ASN A N 1
ATOM 1243 C CA . ASN A 1 160 ? 8.019 -8.510 -11.492 1.00 92.81 160 ASN A CA 1
ATOM 1244 C C . ASN A 1 160 ? 8.567 -7.248 -12.178 1.00 92.81 160 ASN A C 1
ATOM 1246 O O . ASN A 1 160 ? 9.281 -7.347 -13.173 1.00 92.81 160 ASN A O 1
ATOM 1250 N N . ILE A 1 161 ? 8.278 -6.057 -11.637 1.00 92.19 161 ILE A N 1
ATOM 1251 C CA . ILE A 1 161 ? 8.754 -4.777 -12.1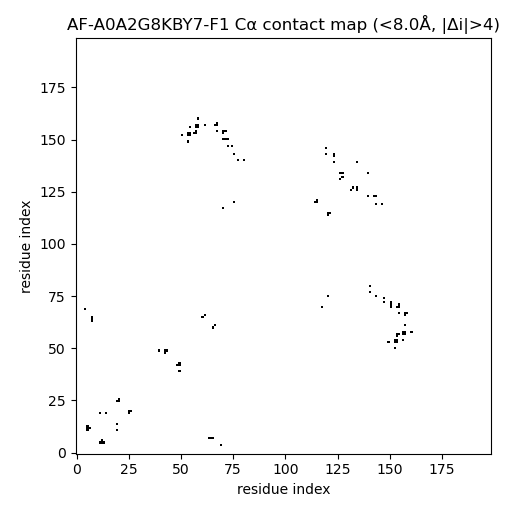92 1.00 92.19 161 ILE A CA 1
ATOM 1252 C C . ILE 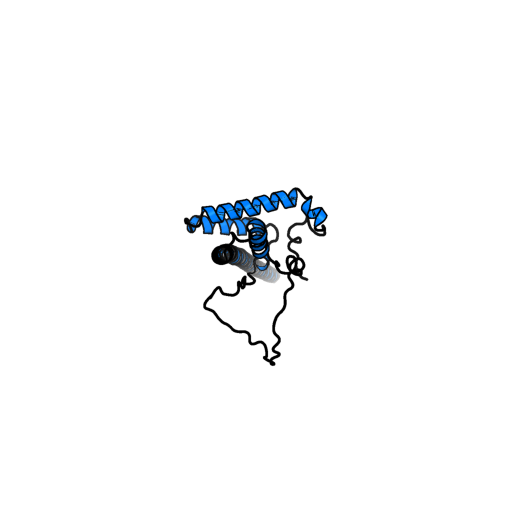A 1 161 ? 10.288 -4.745 -12.234 1.00 92.19 161 ILE A C 1
ATOM 1254 O O . ILE A 1 161 ? 10.882 -4.357 -13.241 1.00 92.19 161 ILE A O 1
ATOM 1258 N N . GLU A 1 162 ? 10.936 -5.145 -11.138 1.00 87.69 162 GLU A N 1
ATOM 1259 C CA . GLU A 1 162 ? 12.397 -5.185 -11.035 1.00 87.69 162 GLU A CA 1
ATOM 1260 C C . GLU A 1 162 ? 13.001 -6.275 -11.941 1.00 87.69 162 GLU A C 1
ATOM 1262 O O . GLU A 1 162 ? 14.076 -6.059 -12.499 1.00 87.69 162 GLU A O 1
ATOM 1267 N N . GLY A 1 163 ? 12.321 -7.414 -12.114 1.00 86.94 163 GLY A N 1
ATOM 1268 C CA . GLY A 1 163 ? 12.706 -8.489 -13.034 1.00 86.94 163 GLY A CA 1
ATOM 1269 C C . GLY A 1 163 ? 12.693 -8.044 -14.497 1.00 86.94 163 GLY A C 1
ATOM 1270 O O . GLY A 1 163 ? 13.736 -8.083 -15.149 1.00 86.94 163 GLY A O 1
ATOM 1271 N N . ASN A 1 164 ? 11.561 -7.518 -14.971 1.00 86.25 164 ASN A N 1
ATOM 1272 C CA . ASN A 1 164 ? 11.388 -7.061 -16.354 1.00 86.25 164 ASN A CA 1
ATOM 1273 C C . ASN A 1 164 ? 12.414 -5.978 -16.734 1.00 86.25 164 ASN A C 1
ATOM 1275 O O . ASN A 1 164 ? 13.001 -6.017 -17.810 1.00 86.25 164 ASN A O 1
ATOM 1279 N N . ALA A 1 165 ? 12.692 -5.036 -15.826 1.00 81.56 165 ALA A N 1
ATOM 1280 C CA . ALA A 1 165 ? 13.676 -3.978 -16.064 1.00 81.56 165 ALA A CA 1
ATOM 1281 C C . ALA A 1 165 ? 15.125 -4.492 -16.172 1.00 81.56 165 ALA A C 1
ATOM 1283 O O . ALA A 1 165 ? 15.990 -3.795 -16.709 1.00 81.56 165 ALA A O 1
ATOM 1284 N N . ASN A 1 166 ? 15.429 -5.665 -15.610 1.00 80.56 166 ASN A N 1
ATOM 1285 C CA . ASN A 1 166 ? 16.740 -6.296 -15.752 1.00 80.56 166 ASN A CA 1
ATOM 1286 C C . ASN A 1 166 ? 16.844 -7.080 -17.064 1.00 80.56 166 ASN A C 1
ATOM 1288 O O . ASN A 1 166 ? 17.923 -7.090 -17.652 1.00 80.56 166 ASN A O 1
ATOM 1292 N N . GLU A 1 167 ? 15.750 -7.702 -17.508 1.00 83.25 167 GLU A N 1
ATOM 1293 C CA . GLU A 1 167 ? 15.663 -8.390 -18.801 1.00 83.25 167 GLU A CA 1
ATOM 1294 C C . GLU A 1 167 ? 15.837 -7.399 -19.959 1.00 83.25 167 GLU A C 1
ATOM 1296 O O . GLU A 1 167 ? 16.752 -7.574 -20.758 1.00 83.25 167 GLU A O 1
ATOM 1301 N N . GLU A 1 168 ? 15.094 -6.285 -19.966 1.00 83.25 168 GLU A N 1
ATOM 1302 C CA . GLU A 1 168 ? 15.211 -5.225 -20.988 1.00 83.25 168 GLU A CA 1
ATOM 1303 C C . GLU A 1 168 ? 16.653 -4.693 -21.102 1.00 83.25 168 GLU A C 1
ATOM 1305 O O . GLU A 1 168 ? 17.225 -4.596 -22.185 1.00 83.25 168 GLU A O 1
ATOM 1310 N N . LYS A 1 169 ? 17.315 -4.443 -19.963 1.00 81.50 169 LYS A N 1
ATOM 1311 C CA . LYS A 1 169 ? 18.724 -4.009 -19.948 1.00 81.50 169 LYS A CA 1
ATOM 1312 C C . LYS A 1 169 ? 19.698 -5.071 -20.450 1.00 81.50 169 LYS A C 1
ATOM 1314 O O . LYS A 1 169 ? 20.777 -4.715 -20.927 1.00 81.50 169 LYS A O 1
ATOM 1319 N N . ALA A 1 170 ? 19.393 -6.351 -20.250 1.00 82.56 170 ALA A N 1
ATOM 1320 C CA . ALA A 1 170 ? 20.235 -7.440 -20.727 1.00 82.56 170 ALA A CA 1
ATOM 1321 C C . ALA A 1 170 ? 20.143 -7.555 -22.253 1.00 82.56 170 ALA A C 1
ATOM 1323 O O . ALA A 1 170 ? 21.187 -7.676 -22.895 1.00 82.56 170 ALA A O 1
ATOM 1324 N N . GLU A 1 171 ? 18.936 -7.424 -22.809 1.00 84.38 171 GLU A N 1
ATOM 1325 C CA . GLU A 1 171 ? 18.680 -7.399 -24.253 1.00 84.38 171 GLU A CA 1
ATOM 1326 C C . GLU A 1 171 ? 19.371 -6.202 -24.927 1.00 84.38 171 GLU A C 1
ATOM 1328 O O . GLU A 1 171 ? 20.136 -6.385 -25.875 1.00 84.38 171 GLU A O 1
ATOM 1333 N N . ASP A 1 172 ? 19.223 -4.991 -24.376 1.00 86.56 172 ASP A N 1
ATOM 1334 C CA . ASP A 1 172 ? 19.908 -3.786 -24.872 1.00 86.56 172 ASP A CA 1
ATOM 1335 C C . ASP A 1 172 ? 21.439 -3.944 -24.869 1.00 86.56 172 ASP A C 1
ATOM 1337 O O . ASP A 1 172 ? 22.142 -3.514 -25.789 1.00 86.56 172 ASP A O 1
ATOM 1341 N N . ALA A 1 173 ? 21.985 -4.569 -23.821 1.00 84.12 173 ALA A N 1
ATOM 1342 C CA . ALA A 1 173 ? 23.419 -4.806 -23.694 1.00 84.12 173 ALA A CA 1
ATOM 1343 C C . ALA A 1 173 ? 23.936 -5.906 -24.636 1.00 84.12 173 ALA A C 1
ATOM 1345 O O . ALA A 1 173 ? 25.129 -5.913 -24.950 1.00 84.12 173 A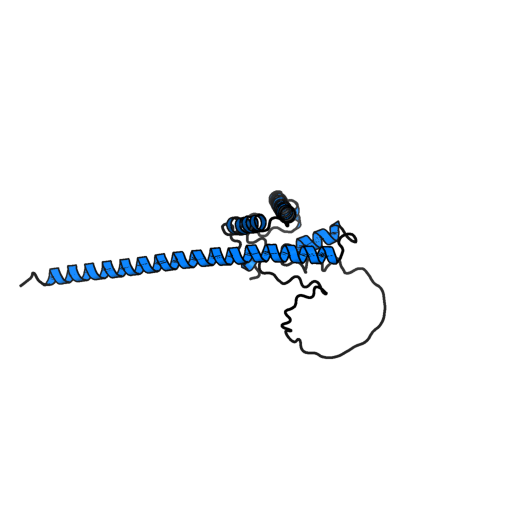LA A O 1
ATOM 1346 N N . GLU A 1 174 ? 23.090 -6.851 -25.042 1.00 88.12 174 GLU A N 1
ATOM 1347 C CA . GLU A 1 174 ? 23.409 -7.877 -26.036 1.00 88.12 174 GLU A CA 1
ATOM 1348 C C . GLU A 1 174 ? 23.412 -7.280 -27.446 1.00 88.12 174 GLU A C 1
ATOM 1350 O O . GLU A 1 174 ? 24.426 -7.390 -28.138 1.00 88.12 174 GLU A O 1
ATOM 1355 N N . LEU A 1 175 ? 22.376 -6.514 -27.804 1.00 86.12 175 LEU A N 1
ATOM 1356 C CA . LEU A 1 175 ? 22.300 -5.767 -29.066 1.00 86.12 175 LEU A CA 1
ATOM 1357 C C . LEU A 1 175 ? 23.506 -4.835 -29.254 1.00 86.12 175 LEU A C 1
ATOM 1359 O O . LEU A 1 175 ? 24.155 -4.848 -30.299 1.00 86.12 175 LEU A O 1
ATOM 1363 N N . ALA A 1 176 ? 23.888 -4.088 -28.213 1.00 85.62 176 ALA A N 1
ATOM 1364 C CA . ALA A 1 176 ? 25.050 -3.201 -28.270 1.00 85.62 176 ALA A CA 1
ATOM 1365 C C . ALA A 1 176 ? 26.384 -3.949 -28.482 1.00 85.62 176 ALA A C 1
ATOM 1367 O O . ALA A 1 176 ? 27.322 -3.398 -29.064 1.00 85.62 176 ALA A O 1
ATOM 1368 N N . LYS A 1 177 ? 26.500 -5.200 -28.012 1.00 84.38 177 LYS A N 1
ATOM 1369 C CA . LYS A 1 177 ? 27.690 -6.037 -28.250 1.00 84.38 177 LYS A CA 1
ATOM 1370 C C . LYS A 1 177 ? 27.717 -6.575 -29.677 1.00 84.38 177 LYS A C 1
ATOM 1372 O O . LYS A 1 177 ? 28.788 -6.569 -30.281 1.00 84.38 177 LYS A O 1
ATOM 1377 N N . GLU A 1 178 ? 26.574 -6.998 -30.214 1.00 82.12 178 GLU A N 1
ATOM 13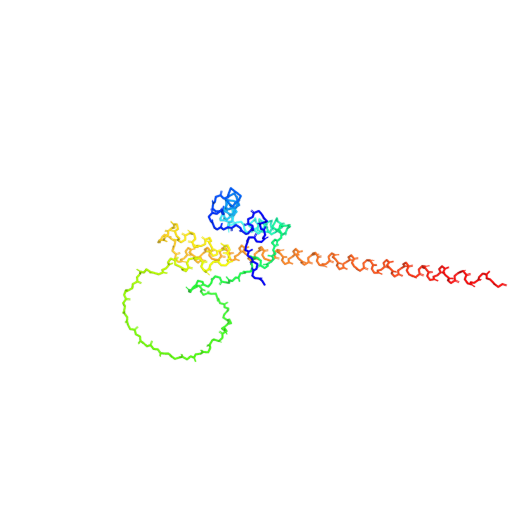78 C CA . GLU A 1 178 ? 26.460 -7.452 -31.606 1.00 82.12 178 GLU A CA 1
ATOM 1379 C C . GLU A 1 178 ? 26.760 -6.317 -32.599 1.00 82.12 178 GLU A C 1
ATOM 1381 O O . GLU A 1 178 ? 27.528 -6.506 -33.548 1.00 82.12 178 GLU A O 1
ATOM 1386 N N . GLU A 1 179 ? 26.255 -5.106 -32.342 1.00 80.69 179 GLU A N 1
ATOM 1387 C CA . GLU A 1 179 ? 26.570 -3.913 -33.140 1.00 80.69 179 GLU A CA 1
ATOM 1388 C C . GLU A 1 179 ? 28.060 -3.534 -33.064 1.00 80.69 179 GLU A C 1
ATOM 1390 O O . GLU A 1 179 ? 28.679 -3.162 -34.063 1.00 80.69 179 GLU A O 1
ATOM 1395 N N . ALA A 1 180 ? 28.686 -3.641 -31.889 1.00 77.31 180 ALA A N 1
ATOM 1396 C CA . ALA A 1 180 ? 30.114 -3.362 -31.738 1.00 77.31 180 ALA A CA 1
ATOM 1397 C C . ALA A 1 180 ? 30.993 -4.396 -32.463 1.00 77.31 180 ALA A C 1
ATOM 1399 O O . ALA A 1 180 ? 32.032 -4.043 -33.029 1.00 77.31 180 ALA A O 1
ATOM 1400 N N . GLN A 1 181 ? 30.578 -5.664 -32.464 1.00 74.62 181 GLN A N 1
ATOM 1401 C CA . GLN A 1 181 ? 31.294 -6.746 -33.132 1.00 74.62 181 GLN A CA 1
ATOM 1402 C C . GLN A 1 181 ? 31.207 -6.623 -34.658 1.00 74.62 181 GLN A C 1
ATOM 1404 O O . GLN A 1 181 ? 32.237 -6.682 -35.328 1.00 74.62 181 GLN A O 1
ATOM 1409 N N . THR A 1 182 ? 30.014 -6.364 -35.197 1.00 76.00 182 THR A N 1
ATOM 1410 C CA . THR A 1 182 ? 29.804 -6.144 -36.639 1.00 76.00 182 THR A CA 1
ATOM 1411 C C . THR A 1 182 ? 30.570 -4.925 -37.153 1.00 76.00 182 THR A C 1
ATOM 1413 O O . THR A 1 182 ? 31.275 -5.022 -38.157 1.00 76.00 182 THR A O 1
ATOM 1416 N N . ASN A 1 183 ? 30.537 -3.800 -36.435 1.00 75.44 183 ASN A N 1
ATOM 1417 C CA . ASN A 1 183 ? 31.305 -2.607 -36.810 1.00 75.44 183 ASN A CA 1
ATOM 1418 C C . ASN A 1 183 ? 32.829 -2.834 -36.770 1.00 75.44 183 ASN A C 1
ATOM 1420 O O . ASN A 1 183 ? 33.558 -2.294 -37.604 1.00 75.44 183 ASN A O 1
ATOM 1424 N N . GLY A 1 184 ? 33.322 -3.644 -35.829 1.00 71.12 184 GLY A N 1
ATOM 1425 C CA . GLY A 1 184 ? 34.736 -4.023 -35.755 1.00 71.12 184 GLY A CA 1
ATOM 1426 C C . GLY A 1 184 ? 35.188 -4.949 -36.892 1.00 71.12 184 GLY A C 1
ATOM 1427 O O . GLY A 1 184 ? 36.339 -4.871 -37.323 1.00 71.12 184 GLY A O 1
ATOM 1428 N N . GLU A 1 185 ? 34.300 -5.806 -37.393 1.00 69.50 185 GLU A N 1
ATOM 1429 C CA . GLU A 1 185 ? 34.572 -6.722 -38.507 1.00 69.50 185 GLU A CA 1
ATOM 1430 C C . GLU A 1 185 ? 34.613 -5.977 -39.852 1.00 69.50 185 GLU A C 1
ATOM 1432 O O . GLU A 1 185 ? 35.573 -6.122 -40.610 1.00 69.50 185 GLU A O 1
ATOM 1437 N N . VAL A 1 186 ? 33.666 -5.057 -40.074 1.00 70.50 186 VAL A N 1
ATOM 1438 C CA . VAL A 1 186 ? 33.632 -4.170 -41.254 1.00 70.50 186 VAL A CA 1
ATOM 1439 C C . VAL A 1 186 ? 34.859 -3.250 -41.311 1.00 70.50 186 VAL A C 1
ATOM 1441 O O . VAL A 1 186 ? 35.419 -3.017 -42.384 1.00 70.50 186 VAL A O 1
ATOM 1444 N N . ALA A 1 187 ? 35.324 -2.743 -40.164 1.00 69.06 187 ALA A N 1
ATOM 1445 C CA . ALA A 1 187 ? 36.530 -1.917 -40.101 1.00 69.06 187 ALA A CA 1
ATOM 1446 C C . ALA A 1 187 ? 37.800 -2.698 -40.489 1.00 69.06 187 ALA A C 1
ATOM 1448 O O . ALA A 1 187 ? 38.643 -2.172 -41.216 1.00 69.06 187 ALA A O 1
ATOM 1449 N N . LYS A 1 188 ? 37.918 -3.965 -40.065 1.00 70.75 188 LYS A N 1
ATOM 1450 C CA . LYS A 1 188 ? 39.049 -4.835 -40.426 1.00 70.75 188 LYS A CA 1
ATOM 1451 C C . LYS A 1 188 ? 39.061 -5.209 -41.908 1.00 70.75 188 LYS A C 1
ATOM 1453 O O . LYS A 1 188 ? 40.131 -5.217 -42.511 1.00 70.75 188 LYS A O 1
ATOM 1458 N N . GLU A 1 189 ? 37.903 -5.486 -42.512 1.00 65.06 189 GLU A N 1
ATOM 1459 C CA . GLU A 1 189 ? 37.815 -5.727 -43.962 1.00 65.06 189 GLU A CA 1
ATOM 1460 C C . GLU A 1 189 ? 38.202 -4.485 -44.778 1.00 65.06 189 GLU A C 1
ATOM 1462 O O . GLU A 1 189 ? 38.907 -4.600 -45.783 1.00 65.06 189 GLU A O 1
ATOM 1467 N N . ALA A 1 190 ? 37.807 -3.291 -44.328 1.00 67.00 190 ALA A N 1
ATOM 1468 C CA . ALA A 1 190 ? 38.155 -2.036 -44.992 1.00 67.00 190 ALA A CA 1
ATOM 1469 C C . ALA A 1 190 ? 39.660 -1.705 -44.918 1.00 67.00 190 ALA A C 1
ATOM 1471 O O . ALA A 1 190 ? 40.196 -1.080 -45.837 1.00 67.00 190 ALA A O 1
ATOM 1472 N N . GLU A 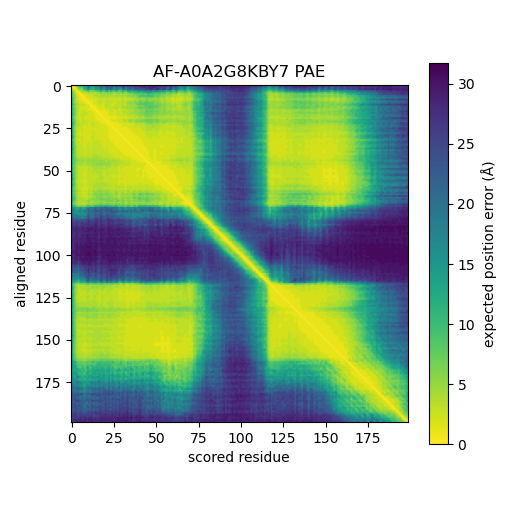1 191 ? 40.352 -2.108 -43.848 1.00 64.62 191 GLU A N 1
ATOM 1473 C CA . GLU A 1 191 ? 41.811 -1.971 -43.730 1.00 64.62 191 GLU A CA 1
ATOM 1474 C C . GLU A 1 191 ? 42.556 -2.994 -44.599 1.00 64.62 191 GLU A C 1
ATOM 1476 O O . GLU A 1 191 ? 43.472 -2.616 -45.330 1.00 64.62 191 GLU A O 1
ATOM 1481 N N . ALA A 1 192 ? 42.106 -4.253 -44.627 1.00 64.25 192 ALA A N 1
ATOM 1482 C CA . ALA A 1 192 ? 42.704 -5.300 -45.460 1.00 64.25 192 ALA A CA 1
ATOM 1483 C C . ALA A 1 192 ? 42.603 -5.005 -46.971 1.00 64.25 192 ALA A C 1
ATOM 1485 O O . ALA A 1 192 ? 43.496 -5.357 -47.741 1.00 64.25 192 ALA A O 1
ATOM 1486 N N . GLN A 1 193 ? 41.542 -4.320 -47.409 1.00 59.41 193 GLN A N 1
ATOM 1487 C CA . GLN A 1 193 ? 41.385 -3.895 -48.804 1.00 59.41 193 GLN A CA 1
ATOM 1488 C C . GLN A 1 193 ? 42.269 -2.699 -49.189 1.00 59.41 193 GLN A C 1
ATOM 1490 O O . GLN A 1 193 ? 42.512 -2.500 -50.376 1.00 59.41 193 GLN A O 1
ATOM 1495 N N . LYS A 1 194 ? 42.774 -1.911 -48.227 1.00 60.25 194 LYS A N 1
ATOM 1496 C CA . LYS A 1 194 ? 43.704 -0.805 -48.515 1.00 60.25 194 LYS A CA 1
ATOM 1497 C C . LYS A 1 194 ? 45.142 -1.285 -48.713 1.00 60.25 194 LYS A C 1
ATOM 1499 O O . LYS A 1 194 ? 45.820 -0.752 -49.587 1.00 60.25 194 LYS A O 1
ATOM 1504 N N . GLU A 1 195 ? 45.586 -2.302 -47.974 1.00 58.19 195 GLU A N 1
ATOM 1505 C CA . GLU A 1 195 ? 46.949 -2.854 -48.094 1.00 58.19 195 GLU A CA 1
ATOM 1506 C C . GLU A 1 195 ? 47.175 -3.693 -49.370 1.00 58.19 195 GLU A C 1
ATOM 1508 O O . GLU A 1 195 ? 48.314 -3.887 -49.779 1.00 58.19 195 GLU A O 1
ATOM 1513 N N . GLY A 1 196 ? 46.117 -4.145 -50.054 1.00 55.72 196 GLY A N 1
ATOM 1514 C CA . GLY A 1 196 ? 46.216 -4.944 -51.287 1.00 55.72 196 GLY A CA 1
ATOM 1515 C C . GLY A 1 196 ? 46.374 -4.157 -52.598 1.00 55.72 196 GLY A C 1
ATOM 1516 O O . GLY A 1 196 ? 46.303 -4.762 -53.664 1.00 55.72 196 GLY A O 1
ATOM 1517 N N . THR A 1 197 ? 46.539 -2.830 -52.548 1.00 53.06 197 THR A N 1
ATOM 1518 C CA . THR A 1 197 ? 46.521 -1.951 -53.743 1.00 53.06 197 THR A CA 1
ATOM 1519 C C . THR A 1 197 ? 47.842 -1.227 -54.038 1.00 53.06 197 THR A C 1
ATOM 1521 O O . THR A 1 197 ? 47.870 -0.393 -54.941 1.00 53.06 197 THR A O 1
ATOM 1524 N N . GLU A 1 198 ? 48.926 -1.524 -53.312 1.00 51.34 198 GLU A N 1
ATOM 1525 C CA . GLU A 1 198 ? 50.244 -0.874 -53.480 1.00 51.34 198 GLU A CA 1
ATOM 1526 C C . GLU A 1 198 ? 51.340 -1.762 -54.121 1.00 51.34 198 GLU A C 1
ATOM 1528 O O . GLU A 1 198 ? 52.522 -1.439 -54.010 1.00 51.34 198 GLU A O 1
ATOM 1533 N N . GLU A 1 199 ? 50.984 -2.840 -54.830 1.00 44.66 199 GLU A N 1
ATOM 1534 C CA . GLU A 1 199 ? 51.935 -3.615 -55.663 1.00 44.66 199 GLU A CA 1
ATOM 1535 C C . GLU A 1 199 ? 51.916 -3.172 -57.137 1.00 44.66 199 GLU A C 1
ATOM 1537 O O . GLU A 1 199 ? 53.014 -3.034 -57.729 1.00 44.66 199 GLU A O 1
#

Solvent-accessible surface area (backbone atoms only — not comparable to full-atom values): 12311 Å² total; per-residue (Å²): 128,88,83,52,88,41,71,61,33,78,93,50,52,94,60,52,74,74,58,46,73,69,31,65,68,53,54,56,48,54,51,53,52,54,53,51,53,48,51,51,65,77,27,70,86,40,60,67,62,41,50,54,54,39,37,50,50,31,65,66,39,43,86,54,69,51,53,52,76,81,49,60,76,72,75,80,78,57,88,82,70,88,68,94,73,88,77,82,78,86,72,87,86,82,85,91,83,92,83,83,87,78,93,80,95,85,69,74,80,73,54,70,79,75,71,49,90,49,71,65,50,48,52,53,50,53,46,41,69,76,48,40,86,74,53,37,71,68,54,52,51,51,49,52,50,53,50,48,52,54,38,50,51,25,35,53,40,36,53,49,56,57,46,53,59,50,50,55,54,49,52,56,55,48,53,55,49,55,55,53,50,53,54,53,52,55,52,52,53,58,51,57,61,58,72,72,72,81,128

Organism: Stichopus japonicus (NCBI:txid307972)

Nearest PDB structures (foldseek):
  8oup-assembly1_A  TM=8.633E-01  e=4.676E-03  Spisula solidissima
  3pt8-assembly1_B  TM=8.102E-01  e=1.959E-02  Phacoides pectinatus
  3pt7-assembly1_B  TM=7.944E-01  e=1.959E-02  Phacoides pectinatus
  6oty-assembly1_B  TM=7.964E-01  e=4.476E-02  Phacoides pectinatus
  2fam-assembly1_A  TM=7.898E-01  e=5.280E-02  Aplysia limacina